Protein AF-A0A6A5QQF7-F1 (afdb_monomer_lite)

Foldseek 3Di:
DLVLLVQLLVLLLDPDPVSPVSSLVSLVVLVVVLVVPVVDPDPDDDDLSNLSSLLSSQLCLQFPHPARDQDGDVVLLVSLCVLQVCLVVLLVVLLVLLVPQDPDDDQDPVSVVSNCSSLSSLLSNLSSLLVLLCSCQLLVHDDDPDSHPDALQFRFQHDACQLVPDPDSVSNSVSSNVRSQAGRTNVVDDVPSDPDAGDPSSLSSNLSRQLSPPPLVCQQVCPPPGDPCVVRHDPDLLSVLSNLSSLLSSNDSLNLLQCVVVVQDSDSDGNPDPVVNVVSVVVLLVLLCVVPPPPPDPPDDRSLVSNLVSLVVSVVSVVPDDPPDPDSDRSSVSSNVSSVSSVVSNVVSVVVD

pLDDT: mean 85.99, std 11.76, range [45.94, 97.0]

Or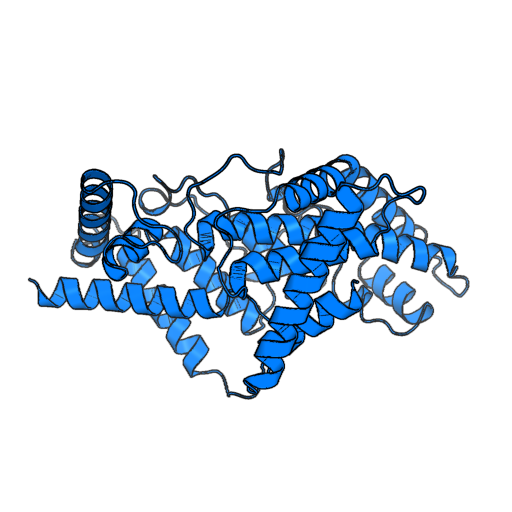ganism: Ampelomyces quisqualis (NCBI:txid50730)

Secondary structure (DSSP, 8-state):
-HHHHHHHHHHTT-S-HHHHHHHHHHHHHHHHHHHHHHHS--SSPPPHHHHHHHHHHHHHHHHTSSS--SS--HHHHHHHHHHHHTHHHHHHHHHHHHHH--SSS---HHHHHHHHHHHHHHHHHHHHHHHHHHHHHTS-PPPPPPS-SS-GGGSBPPPPHHHHS-SSHHHHHHHHHHTSS--SBGGG--TTS-SS---HHHHHHHHHHHH----TTTTTTS------GGGTS--SHHHHHHHHHHHHHHHS-HHHHHHHHTTTEETTEE-S-HHHHHHHHHHHHHHHHGGGS--SSTT---HHHHHHHHHHHHHHHHHTS-TT-----TTHHHHHHHHHHHHHHHHHHHHT-

InterPro domains:
  IPR007219 Xylanolytic transcriptional activator, regulatory domain [PF04082] (41-182)

Radius of gyration: 21.96 Å; chains: 1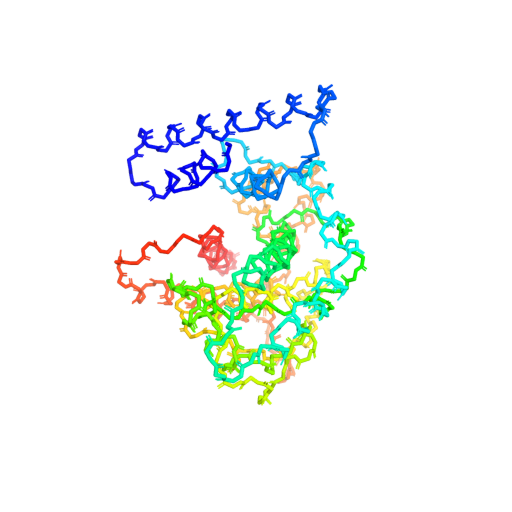; bounding box: 60×46×66 Å

Structure (mmCIF, N/CA/C/O backbone):
data_AF-A0A6A5QQF7-F1
#
_entry.id   AF-A0A6A5QQF7-F1
#
loop_
_atom_site.group_PDB
_atom_site.id
_atom_site.type_symbol
_atom_site.label_atom_id
_atom_site.label_alt_id
_atom_site.label_comp_id
_atom_site.label_asym_id
_atom_site.label_entity_id
_atom_site.label_seq_id
_atom_site.pdbx_PDB_ins_code
_atom_site.Cartn_x
_atom_site.Cartn_y
_atom_site.Cartn_z
_atom_site.occupancy
_atom_site.B_iso_or_equiv
_atom_site.auth_seq_id
_atom_site.auth_comp_id
_atom_site.auth_asym_id
_atom_site.auth_atom_id
_atom_site.pdbx_PDB_model_num
ATOM 1 N N . MET A 1 1 ? 22.228 5.205 -2.892 1.00 89.19 1 MET A N 1
ATOM 2 C CA . MET A 1 1 ? 21.120 5.474 -1.954 1.00 89.19 1 MET A CA 1
ATOM 3 C C . MET A 1 1 ? 20.006 4.452 -2.128 1.00 89.19 1 MET A C 1
ATOM 5 O O . MET A 1 1 ? 19.777 3.708 -1.189 1.00 89.19 1 MET A O 1
ATOM 9 N N . LEU A 1 2 ? 19.435 4.307 -3.331 1.00 93.62 2 LEU A N 1
ATOM 10 C CA . LEU A 1 2 ? 18.386 3.319 -3.628 1.00 93.62 2 LEU A CA 1
ATOM 11 C C . LEU A 1 2 ? 18.678 1.905 -3.101 1.00 93.62 2 LEU A C 1
ATOM 13 O O . LEU A 1 2 ? 17.901 1.378 -2.318 1.00 93.62 2 LEU A O 1
ATOM 17 N N . ARG A 1 3 ? 19.847 1.332 -3.423 1.00 95.06 3 ARG A N 1
ATOM 18 C CA . ARG A 1 3 ? 20.251 0.008 -2.907 1.00 95.06 3 ARG A CA 1
ATOM 19 C C . ARG A 1 3 ? 20.238 -0.074 -1.376 1.00 95.06 3 ARG A C 1
ATOM 21 O O . ARG A 1 3 ? 19.836 -1.087 -0.827 1.00 95.06 3 ARG A O 1
ATOM 28 N N . ALA A 1 4 ? 20.650 0.990 -0.685 1.00 94.50 4 ALA A N 1
ATOM 29 C CA . ALA A 1 4 ? 20.625 1.024 0.775 1.00 94.50 4 ALA A CA 1
ATOM 30 C C . ALA A 1 4 ? 19.189 1.076 1.318 1.00 94.50 4 ALA A C 1
ATOM 32 O O . ALA A 1 4 ? 18.911 0.425 2.318 1.00 94.50 4 ALA A O 1
ATOM 33 N N . ALA A 1 5 ? 18.278 1.790 0.647 1.00 94.62 5 ALA A N 1
ATOM 34 C CA . ALA A 1 5 ? 16.857 1.788 0.989 1.00 94.62 5 ALA A CA 1
ATOM 35 C C . ALA A 1 5 ? 16.210 0.411 0.742 1.00 94.62 5 ALA A C 1
ATOM 37 O O . ALA A 1 5 ? 15.463 -0.063 1.591 1.00 94.62 5 ALA A O 1
ATOM 38 N N . MET A 1 6 ? 16.556 -0.266 -0.359 1.00 94.50 6 MET A N 1
ATOM 39 C CA . MET A 1 6 ? 16.099 -1.635 -0.648 1.00 94.50 6 MET A CA 1
ATOM 40 C C . MET A 1 6 ? 16.575 -2.630 0.421 1.00 94.50 6 MET A C 1
ATOM 42 O O . MET A 1 6 ? 15.765 -3.365 0.972 1.00 94.50 6 MET A O 1
ATOM 46 N N . VAL A 1 7 ? 17.866 -2.601 0.779 1.00 93.75 7 VAL A N 1
ATOM 47 C CA . VAL A 1 7 ? 18.426 -3.441 1.857 1.00 93.75 7 VAL A CA 1
ATOM 48 C C . VAL A 1 7 ? 17.800 -3.102 3.213 1.00 93.75 7 VAL A C 1
ATOM 50 O O . VAL A 1 7 ? 17.563 -3.989 4.029 1.00 93.75 7 VAL A O 1
ATOM 53 N N . ALA A 1 8 ? 17.506 -1.824 3.472 1.00 93.19 8 ALA A N 1
ATOM 54 C CA . ALA A 1 8 ? 16.796 -1.432 4.681 1.00 93.19 8 ALA A CA 1
ATOM 55 C C . ALA A 1 8 ? 15.387 -2.045 4.724 1.00 93.19 8 ALA A C 1
ATOM 57 O O . ALA A 1 8 ? 14.994 -2.549 5.770 1.00 93.19 8 ALA A O 1
ATOM 58 N N . ILE A 1 9 ? 14.643 -2.063 3.618 1.00 91.12 9 ILE A N 1
ATOM 59 C CA . ILE A 1 9 ? 13.329 -2.719 3.567 1.00 91.12 9 ILE A CA 1
ATOM 60 C C . ILE A 1 9 ? 13.453 -4.207 3.859 1.00 91.12 9 ILE A C 1
ATOM 62 O O . ILE A 1 9 ? 12.824 -4.678 4.801 1.00 91.12 9 ILE A O 1
ATOM 66 N N . ASP A 1 10 ? 14.301 -4.910 3.114 1.00 89.81 10 ASP A N 1
ATOM 67 C CA . ASP A 1 10 ? 14.495 -6.353 3.262 1.00 89.81 10 ASP A CA 1
ATOM 68 C C . ASP A 1 10 ? 14.872 -6.735 4.703 1.00 89.81 10 ASP A C 1
ATOM 70 O O . ASP A 1 10 ? 14.235 -7.577 5.339 1.00 89.81 10 ASP A O 1
ATOM 74 N N . GLY A 1 11 ? 15.813 -5.998 5.302 1.00 90.19 11 GLY A N 1
ATOM 75 C CA . GLY A 1 11 ? 16.253 -6.256 6.669 1.00 90.19 11 GLY A CA 1
ATOM 76 C C . GLY A 1 11 ? 15.172 -6.085 7.749 1.00 90.19 11 GLY A C 1
ATOM 77 O O . GLY A 1 11 ? 15.365 -6.584 8.857 1.00 90.19 11 GLY A O 1
ATOM 78 N N . GLN A 1 12 ? 14.033 -5.431 7.470 1.00 86.69 12 GLN A N 1
ATOM 79 C CA . GLN A 1 12 ? 12.896 -5.389 8.408 1.00 86.69 12 GLN A CA 1
ATOM 80 C C . GLN A 1 12 ? 12.129 -6.717 8.494 1.00 86.69 12 GLN A C 1
ATOM 82 O O . GLN A 1 12 ? 11.446 -6.953 9.493 1.00 86.69 12 GLN A O 1
ATOM 87 N N . TYR A 1 13 ? 12.270 -7.586 7.492 1.00 83.88 13 TYR A N 1
ATOM 88 C CA . TYR A 1 13 ? 11.598 -8.885 7.413 1.00 83.88 13 TYR A CA 1
ATOM 89 C C . TYR A 1 13 ? 12.481 -10.055 7.848 1.00 83.88 13 TYR A C 1
ATOM 91 O O . TYR A 1 13 ? 11.994 -11.172 8.001 1.00 83.88 13 TYR A O 1
ATOM 99 N N . SER A 1 14 ? 13.764 -9.802 8.113 1.00 86.25 14 SER A N 1
ATOM 100 C CA . SER A 1 14 ? 14.638 -10.783 8.753 1.00 86.25 14 SER A CA 1
ATOM 101 C C . SER A 1 14 ? 14.130 -11.136 10.154 1.00 86.25 14 SER A C 1
ATOM 103 O O . SER A 1 14 ? 13.617 -10.278 10.868 1.00 86.25 14 SER A O 1
ATOM 105 N N . ASN A 1 15 ? 14.312 -12.382 10.591 1.00 85.56 15 ASN A N 1
ATOM 106 C CA . ASN A 1 15 ? 14.055 -12.780 11.980 1.00 85.56 15 ASN A CA 1
ATOM 107 C C . ASN A 1 15 ? 15.206 -12.396 12.928 1.00 85.56 15 ASN A C 1
ATOM 109 O O . ASN A 1 15 ? 15.033 -12.423 14.145 1.00 85.56 15 ASN A O 1
ATOM 113 N N . ASP A 1 16 ? 16.359 -11.998 12.387 1.00 91.06 16 ASP A N 1
ATOM 114 C CA . ASP A 1 16 ? 17.530 -11.606 13.164 1.00 91.06 16 ASP A CA 1
ATOM 115 C C . ASP A 1 16 ? 17.438 -10.148 13.660 1.00 91.06 16 ASP A C 1
ATOM 117 O O . ASP A 1 16 ? 17.240 -9.195 12.896 1.00 91.06 16 ASP A O 1
ATOM 121 N N . ALA A 1 17 ? 17.609 -9.967 14.972 1.00 91.19 17 ALA A N 1
ATOM 122 C CA . ALA A 1 17 ? 17.526 -8.666 15.629 1.00 91.19 17 ALA A CA 1
ATOM 123 C C . ALA A 1 17 ? 18.652 -7.713 15.197 1.00 91.19 17 ALA A C 1
ATOM 125 O O . ALA A 1 17 ? 18.424 -6.499 15.110 1.00 91.19 17 ALA A O 1
ATOM 126 N N . GLU A 1 18 ? 19.843 -8.242 14.904 1.00 93.62 18 GLU A N 1
ATOM 127 C CA . GLU A 1 18 ? 20.975 -7.435 14.449 1.00 93.62 18 GLU A CA 1
ATOM 128 C C . GLU A 1 18 ? 20.730 -6.898 13.035 1.00 93.62 18 GLU A C 1
ATOM 130 O O . GLU A 1 18 ? 20.863 -5.697 12.792 1.00 93.62 18 GLU A O 1
ATOM 135 N N . THR A 1 19 ? 20.230 -7.740 12.132 1.00 92.62 19 THR A N 1
ATOM 136 C CA . THR A 1 19 ? 19.796 -7.341 10.787 1.00 92.62 19 THR A CA 1
ATOM 137 C C . THR A 1 19 ? 18.737 -6.232 10.841 1.00 92.62 19 THR A C 1
ATOM 139 O O . THR A 1 19 ? 18.881 -5.205 10.168 1.00 92.62 19 THR A O 1
ATOM 142 N N . LYS A 1 20 ? 17.727 -6.342 11.721 1.00 90.75 20 LYS A N 1
ATOM 143 C CA . LYS A 1 20 ? 16.735 -5.265 11.936 1.00 90.75 20 LYS A CA 1
ATOM 144 C C . LYS A 1 20 ? 17.361 -3.976 12.477 1.00 90.75 20 LYS A C 1
ATOM 146 O O . LYS A 1 20 ? 16.888 -2.872 12.186 1.00 90.75 20 LYS A O 1
ATOM 151 N N . ARG A 1 21 ? 18.406 -4.072 13.306 1.00 90.94 21 ARG A N 1
ATOM 152 C CA . ARG A 1 21 ? 19.155 -2.907 13.809 1.00 90.94 21 ARG A CA 1
ATOM 153 C C . ARG A 1 21 ? 19.920 -2.218 12.679 1.00 90.94 21 ARG A C 1
ATOM 155 O O . ARG A 1 21 ? 19.817 -0.997 12.553 1.00 90.94 21 ARG A O 1
ATOM 162 N N . ILE A 1 22 ? 20.620 -2.983 11.843 1.00 92.88 22 ILE A N 1
ATOM 163 C CA . ILE A 1 22 ? 21.358 -2.477 10.677 1.00 92.88 22 ILE A CA 1
ATOM 164 C C . ILE A 1 22 ? 20.404 -1.817 9.679 1.00 92.88 22 ILE A C 1
ATOM 166 O O . ILE A 1 22 ? 20.672 -0.708 9.220 1.00 92.88 22 ILE A O 1
ATOM 170 N N . SER A 1 23 ? 19.260 -2.442 9.402 1.00 92.50 23 SER A N 1
ATOM 171 C CA . SER A 1 23 ? 18.225 -1.877 8.534 1.00 92.50 23 SER A CA 1
ATOM 172 C C . SER A 1 23 ? 17.768 -0.484 9.001 1.00 92.50 23 SER A C 1
ATOM 174 O O . SER A 1 23 ? 17.763 0.462 8.210 1.00 92.50 23 SER A O 1
ATOM 176 N N . ARG A 1 24 ? 17.483 -0.307 10.300 1.00 91.25 24 ARG A N 1
ATOM 177 C CA . ARG A 1 24 ? 17.122 1.010 10.864 1.00 91.25 24 ARG A CA 1
ATOM 178 C C . ARG A 1 24 ? 18.249 2.034 10.718 1.00 91.25 24 ARG A C 1
ATOM 180 O O . ARG A 1 24 ? 17.991 3.186 10.386 1.00 91.25 24 ARG A O 1
ATOM 187 N N . LEU A 1 25 ? 19.504 1.620 10.904 1.00 92.94 25 LEU A N 1
ATOM 188 C CA . LEU A 1 25 ? 20.657 2.500 10.699 1.00 92.94 25 LEU A CA 1
ATOM 189 C C . LEU A 1 25 ? 20.797 2.938 9.231 1.00 92.94 25 LEU A C 1
ATOM 191 O O . LEU A 1 25 ? 21.146 4.089 8.964 1.00 92.94 25 LEU A O 1
ATOM 195 N N . LEU A 1 26 ? 20.540 2.039 8.277 1.00 94.44 26 LEU A N 1
ATOM 196 C CA . LEU A 1 26 ? 20.540 2.360 6.847 1.00 94.44 26 LEU A CA 1
ATOM 197 C C . LEU A 1 26 ? 19.415 3.333 6.490 1.00 94.44 26 LEU A C 1
ATOM 199 O O . LEU A 1 26 ? 19.661 4.286 5.749 1.00 94.44 26 LEU A O 1
ATOM 203 N N . HIS A 1 27 ? 18.221 3.139 7.053 1.00 93.62 27 HIS A N 1
ATOM 204 C CA . HIS A 1 27 ? 17.094 4.063 6.913 1.00 93.62 27 HIS A CA 1
ATOM 205 C C . HIS A 1 27 ? 17.446 5.471 7.419 1.00 93.62 27 HIS A C 1
ATOM 207 O O . HIS A 1 27 ? 17.372 6.428 6.646 1.00 93.62 27 HIS A O 1
ATOM 213 N N . ASP A 1 28 ? 17.970 5.589 8.645 1.00 91.81 28 ASP A N 1
ATOM 214 C CA . ASP A 1 28 ? 18.412 6.867 9.224 1.00 91.81 28 ASP A CA 1
ATOM 215 C C . ASP A 1 28 ? 19.483 7.556 8.360 1.00 91.81 28 ASP A C 1
ATOM 217 O O . ASP A 1 28 ? 19.481 8.779 8.183 1.00 91.81 28 ASP A O 1
ATOM 221 N N . ARG A 1 29 ? 20.426 6.782 7.806 1.00 93.06 29 ARG A N 1
ATOM 222 C CA . ARG A 1 29 ? 21.461 7.303 6.898 1.00 93.06 29 ARG A CA 1
ATOM 223 C C . ARG A 1 29 ? 20.862 7.805 5.586 1.00 93.06 29 ARG A C 1
ATOM 225 O O . ARG A 1 29 ? 21.271 8.871 5.129 1.00 93.06 29 ARG A O 1
ATOM 232 N N . CYS A 1 30 ? 19.895 7.092 5.008 1.00 93.06 30 CYS A N 1
ATOM 233 C CA . CYS A 1 30 ? 19.200 7.538 3.799 1.00 93.06 30 CYS A CA 1
ATOM 234 C C . CYS A 1 30 ? 18.460 8.857 4.044 1.00 93.06 30 CYS A C 1
ATOM 236 O O . CYS A 1 30 ? 18.639 9.787 3.262 1.00 93.06 30 CYS A O 1
ATOM 238 N N . ILE A 1 31 ? 17.734 8.989 5.161 1.00 90.31 31 ILE A N 1
ATOM 239 C CA . ILE A 1 31 ? 17.069 10.247 5.549 1.00 90.31 31 ILE A CA 1
ATOM 240 C C . ILE A 1 31 ? 18.081 11.390 5.670 1.00 90.31 31 ILE A C 1
ATOM 242 O O . ILE A 1 31 ? 17.868 12.471 5.124 1.00 90.31 31 ILE A O 1
ATOM 246 N N . LYS A 1 32 ? 19.211 11.169 6.355 1.00 90.50 32 LYS A N 1
ATOM 247 C CA . LYS A 1 32 ? 20.256 12.195 6.510 1.00 90.50 32 LYS A CA 1
ATOM 248 C C . LYS A 1 32 ? 20.831 12.644 5.167 1.00 90.50 32 LYS A C 1
ATOM 250 O O . LYS A 1 32 ? 21.010 13.840 4.959 1.00 90.50 32 LYS A O 1
ATOM 255 N N . MET A 1 33 ? 21.114 11.705 4.264 1.00 89.50 33 MET A N 1
ATOM 256 C CA . MET A 1 33 ? 21.635 12.020 2.930 1.00 89.50 33 MET A CA 1
ATOM 257 C C . MET A 1 33 ? 20.620 12.780 2.079 1.00 89.50 33 MET A C 1
ATOM 259 O O . MET A 1 33 ? 20.979 13.762 1.434 1.00 89.50 33 MET A O 1
ATOM 263 N N . LEU A 1 34 ? 19.360 12.353 2.118 1.00 87.88 34 LEU A N 1
ATOM 264 C CA . LEU A 1 34 ? 18.248 13.036 1.472 1.00 87.88 34 LEU A CA 1
ATOM 265 C C . LEU A 1 34 ? 18.138 14.486 1.979 1.00 87.88 34 LEU A C 1
ATOM 267 O O . LEU A 1 34 ? 18.133 15.417 1.173 1.00 87.88 34 LEU A O 1
ATOM 271 N N . ASN A 1 35 ? 18.155 14.696 3.298 1.00 86.56 35 ASN A N 1
ATOM 272 C CA . ASN A 1 35 ? 18.091 16.032 3.906 1.00 86.56 35 ASN A CA 1
ATOM 273 C C . ASN A 1 35 ? 19.288 16.913 3.544 1.00 86.56 35 ASN A C 1
ATOM 275 O O . ASN A 1 35 ? 19.143 18.127 3.436 1.00 86.56 35 ASN A O 1
ATOM 279 N N . LYS A 1 36 ? 20.470 16.318 3.359 1.00 85.81 36 LYS A N 1
ATOM 280 C CA . LYS A 1 36 ? 21.660 17.046 2.911 1.00 85.81 36 LYS A CA 1
ATOM 281 C C . LYS A 1 36 ? 21.488 17.558 1.476 1.00 85.81 36 LYS A C 1
ATOM 283 O O . LYS A 1 36 ? 21.709 18.738 1.237 1.00 85.81 36 LYS A O 1
ATOM 288 N N . ARG A 1 37 ? 21.027 16.699 0.559 1.00 82.00 37 ARG A N 1
ATOM 289 C CA . ARG A 1 37 ? 20.798 17.058 -0.855 1.00 82.00 37 ARG A CA 1
ATOM 290 C C . ARG A 1 37 ? 19.753 18.150 -1.061 1.00 82.00 37 ARG A C 1
ATOM 292 O O . ARG A 1 37 ? 19.828 18.870 -2.037 1.00 82.00 37 ARG A O 1
ATOM 299 N N . GLU A 1 38 ? 18.781 18.259 -0.166 1.00 77.88 38 GLU A N 1
ATOM 300 C CA . GLU A 1 38 ? 17.753 19.302 -0.252 1.00 77.88 38 GLU A CA 1
ATOM 301 C C . GLU A 1 38 ? 18.278 20.683 0.168 1.00 77.88 38 GLU A C 1
ATOM 303 O O . GLU A 1 38 ? 17.795 21.706 -0.302 1.00 77.88 38 GLU A O 1
ATOM 308 N N . ARG A 1 39 ? 19.273 20.722 1.063 1.00 80.69 39 ARG A N 1
ATOM 309 C CA . ARG A 1 39 ? 19.853 21.971 1.583 1.00 80.69 39 ARG A CA 1
ATOM 310 C C . ARG A 1 39 ? 21.007 22.487 0.738 1.00 80.69 39 ARG A C 1
ATOM 312 O O . ARG A 1 39 ? 21.268 23.685 0.729 1.00 80.69 39 ARG A O 1
ATOM 319 N N . GLU A 1 40 ? 21.732 21.581 0.098 1.00 80.12 40 GLU A N 1
ATOM 320 C CA . GLU A 1 40 ? 22.877 21.906 -0.741 1.00 80.12 40 GLU A CA 1
ATOM 321 C C . GLU A 1 40 ? 22.410 21.939 -2.199 1.00 80.12 40 GLU A C 1
ATOM 323 O O . GLU A 1 40 ? 21.964 20.903 -2.691 1.00 80.12 40 GLU A O 1
ATOM 328 N N . PRO A 1 41 ? 22.482 23.086 -2.903 1.00 64.94 41 PRO A N 1
ATOM 329 C CA . PRO A 1 41 ? 22.115 23.150 -4.311 1.00 64.94 41 PRO A CA 1
ATOM 330 C C . PRO A 1 41 ? 23.046 22.232 -5.106 1.00 64.94 41 PRO A C 1
ATOM 332 O O . PRO A 1 41 ? 24.211 22.548 -5.352 1.00 64.94 41 PRO A O 1
ATOM 335 N N . MET A 1 42 ? 22.535 21.059 -5.465 1.00 66.81 42 MET A N 1
ATOM 336 C CA . MET A 1 42 ? 23.241 20.103 -6.301 1.00 66.81 42 MET A CA 1
ATOM 337 C C . MET A 1 42 ? 23.235 20.622 -7.740 1.00 66.81 42 MET A C 1
ATOM 339 O O . MET A 1 42 ? 22.197 21.028 -8.255 1.00 66.81 42 MET A O 1
ATOM 343 N N . SER A 1 43 ? 24.388 20.592 -8.410 1.00 64.25 43 SER A N 1
ATOM 344 C CA . SER A 1 43 ? 24.473 20.944 -9.836 1.00 64.25 43 SER A CA 1
ATOM 345 C C . SER A 1 43 ? 23.794 19.918 -10.751 1.00 64.25 43 SER A C 1
ATOM 347 O O . SER A 1 43 ? 23.547 20.212 -11.917 1.00 64.25 43 SER A O 1
ATOM 349 N N . GLU A 1 44 ? 23.507 18.717 -10.244 1.00 70.38 44 GLU A N 1
ATOM 350 C CA . GLU A 1 44 ? 22.877 17.638 -11.004 1.00 70.38 44 GLU A CA 1
ATOM 351 C C . GLU A 1 44 ? 21.366 17.565 -10.727 1.00 70.38 44 GLU A C 1
ATOM 353 O O . GLU A 1 44 ? 20.960 17.664 -9.565 1.00 70.38 44 GLU A O 1
ATOM 358 N N . PRO A 1 45 ? 20.529 17.346 -11.759 1.00 74.00 45 PRO A N 1
ATOM 359 C CA . PRO A 1 45 ? 19.096 17.148 -11.578 1.00 74.00 45 PRO A CA 1
ATOM 360 C C . PRO A 1 45 ? 18.797 15.834 -10.841 1.00 74.00 45 PRO A C 1
ATOM 362 O O . PRO A 1 45 ? 19.515 14.840 -10.991 1.00 74.00 45 PRO A O 1
ATOM 365 N N . ASP A 1 46 ? 17.691 15.806 -10.092 1.00 79.50 46 ASP A N 1
ATOM 366 C CA . ASP A 1 46 ? 17.259 14.601 -9.380 1.00 79.50 46 ASP A CA 1
ATOM 367 C C . ASP A 1 46 ? 17.020 13.432 -10.337 1.00 79.50 46 ASP A C 1
ATOM 369 O O . ASP A 1 46 ? 16.243 13.518 -11.295 1.00 79.50 46 ASP A O 1
ATOM 373 N N . ARG A 1 47 ? 17.634 12.290 -10.027 1.00 87.19 47 ARG A N 1
ATOM 374 C CA . ARG A 1 47 ? 17.509 11.072 -10.829 1.00 87.19 47 ARG A CA 1
ATOM 375 C C . ARG A 1 47 ? 16.253 10.303 -10.433 1.00 87.19 47 ARG A C 1
ATOM 377 O O . ARG A 1 47 ? 15.797 10.365 -9.292 1.00 87.19 47 ARG A O 1
ATOM 384 N N . LEU A 1 48 ? 15.725 9.478 -11.334 1.00 90.88 48 LEU A N 1
ATOM 385 C CA . LEU A 1 48 ? 14.591 8.587 -11.040 1.00 90.88 48 LEU A CA 1
ATOM 386 C C . LEU A 1 48 ? 14.820 7.732 -9.777 1.00 90.88 48 LEU A C 1
ATOM 388 O O . LEU A 1 48 ? 13.940 7.608 -8.929 1.00 90.88 48 LEU A O 1
ATOM 392 N N . CYS A 1 49 ? 16.043 7.228 -9.589 1.00 91.88 49 CYS A N 1
ATOM 393 C CA . CYS A 1 49 ? 16.405 6.444 -8.409 1.00 91.88 49 CYS A CA 1
ATOM 394 C C . CYS A 1 49 ? 16.348 7.229 -7.090 1.00 91.88 49 CYS A C 1
ATOM 396 O O . CYS A 1 49 ? 16.182 6.623 -6.029 1.00 91.88 49 CYS A O 1
ATOM 398 N N . ASP A 1 50 ? 16.491 8.555 -7.126 1.00 91.00 50 ASP A N 1
ATOM 399 C CA . ASP A 1 50 ? 16.362 9.391 -5.932 1.00 91.00 50 ASP A CA 1
ATOM 400 C C . ASP A 1 50 ? 14.896 9.429 -5.484 1.00 91.00 50 ASP A C 1
ATOM 402 O O . ASP A 1 50 ? 14.617 9.188 -4.313 1.00 91.00 50 ASP A O 1
ATOM 406 N N . HIS A 1 51 ? 13.957 9.565 -6.424 1.00 94.12 51 HIS A N 1
ATOM 407 C CA . HIS A 1 51 ? 12.510 9.507 -6.182 1.00 94.12 51 HIS A CA 1
ATOM 408 C C . HIS A 1 51 ? 12.057 8.135 -5.667 1.00 94.12 51 HIS A C 1
ATOM 410 O O . HIS A 1 51 ? 11.337 8.054 -4.673 1.00 94.12 51 HIS A O 1
ATOM 416 N N . GLN A 1 52 ? 12.560 7.047 -6.265 1.00 95.50 52 GLN A N 1
ATOM 417 C CA . GLN A 1 52 ? 12.348 5.691 -5.742 1.00 95.50 52 GLN A CA 1
ATOM 418 C C . GLN A 1 52 ? 12.868 5.564 -4.305 1.00 95.50 52 GLN A C 1
ATOM 420 O O . GLN A 1 52 ? 12.207 4.984 -3.450 1.00 95.50 52 GLN A O 1
ATOM 425 N N . THR A 1 53 ? 14.032 6.147 -4.003 1.00 95.25 53 THR A N 1
ATOM 426 C CA . THR A 1 53 ? 14.566 6.131 -2.636 1.00 95.25 53 THR A CA 1
ATOM 427 C C . THR A 1 53 ? 13.662 6.906 -1.674 1.00 95.25 53 THR A C 1
ATOM 429 O O . THR A 1 53 ? 13.408 6.413 -0.578 1.00 95.25 53 THR A O 1
ATOM 432 N N . VAL A 1 54 ? 13.166 8.087 -2.065 1.00 95.56 54 VAL A N 1
ATOM 433 C CA . VAL A 1 54 ? 12.222 8.873 -1.250 1.00 95.56 54 VAL A CA 1
ATOM 434 C C . VAL A 1 54 ? 11.006 8.031 -0.886 1.00 95.56 54 VAL A C 1
ATOM 436 O O . VAL A 1 54 ? 10.684 7.929 0.293 1.00 95.56 54 VAL A O 1
ATOM 439 N N . PHE A 1 55 ? 10.399 7.365 -1.869 1.00 96.44 55 PHE A N 1
ATOM 440 C CA . PHE A 1 55 ? 9.253 6.486 -1.651 1.00 96.44 55 PHE A CA 1
ATOM 441 C C . PHE A 1 55 ? 9.550 5.353 -0.651 1.00 96.44 55 PHE A C 1
ATOM 443 O O . PHE A 1 55 ? 8.844 5.193 0.344 1.00 96.44 55 PHE A O 1
ATOM 450 N N . LEU A 1 56 ? 10.633 4.596 -0.861 1.00 95.12 56 LEU A N 1
ATOM 451 C CA . LEU A 1 56 ? 10.996 3.463 0.004 1.00 95.12 56 LEU A CA 1
ATOM 452 C C . LEU A 1 56 ? 11.323 3.900 1.443 1.00 95.12 56 LEU A C 1
ATOM 454 O O . LEU A 1 56 ? 10.972 3.222 2.410 1.00 95.12 56 LEU A O 1
ATOM 458 N N . VAL A 1 57 ? 11.995 5.043 1.596 1.00 94.56 57 VAL A N 1
ATOM 459 C CA . VAL A 1 57 ? 12.301 5.630 2.907 1.00 94.56 57 VAL A CA 1
ATOM 460 C C . VAL A 1 57 ? 11.033 6.125 3.597 1.00 94.56 57 VAL A C 1
ATOM 462 O O . VAL A 1 57 ? 10.922 5.981 4.817 1.00 94.56 57 VAL A O 1
ATOM 465 N N . GLU A 1 58 ? 10.080 6.681 2.849 1.00 95.19 58 GLU A N 1
ATOM 466 C CA . GLU A 1 58 ? 8.785 7.095 3.384 1.00 95.19 58 GLU A CA 1
ATOM 467 C C . GLU A 1 58 ? 8.016 5.887 3.923 1.00 95.19 58 GLU A C 1
ATOM 469 O O . GLU A 1 58 ? 7.658 5.880 5.098 1.00 95.19 58 GLU A O 1
ATOM 474 N N . ILE A 1 59 ? 7.872 4.823 3.126 1.00 92.75 59 ILE A N 1
ATOM 475 C CA . ILE A 1 59 ? 7.242 3.562 3.546 1.00 92.75 59 ILE A CA 1
ATOM 476 C C . ILE A 1 59 ? 7.823 3.061 4.876 1.00 92.75 59 ILE A C 1
ATOM 478 O O . ILE A 1 59 ? 7.087 2.780 5.827 1.00 92.75 59 ILE A O 1
ATOM 482 N N . LEU A 1 60 ? 9.155 2.996 4.973 1.00 91.31 60 LEU A N 1
ATOM 483 C CA . LEU A 1 60 ? 9.827 2.580 6.202 1.00 91.31 60 LEU A CA 1
ATOM 484 C C . LEU A 1 60 ? 9.520 3.520 7.370 1.00 91.31 60 LEU A C 1
ATOM 486 O O . LEU A 1 60 ? 9.305 3.049 8.486 1.00 91.31 60 LEU A O 1
ATOM 490 N N . SER A 1 61 ? 9.465 4.830 7.120 1.00 91.44 61 SER A N 1
ATOM 491 C CA . SER A 1 61 ? 9.147 5.842 8.136 1.00 91.44 61 SER A CA 1
ATOM 492 C C . SER A 1 61 ? 7.743 5.674 8.710 1.00 91.44 61 SER A C 1
ATOM 494 O O . SER A 1 61 ? 7.540 5.934 9.898 1.00 91.44 61 SER A O 1
ATOM 496 N N . GLN A 1 62 ? 6.795 5.213 7.891 1.00 90.81 62 GLN A N 1
ATOM 497 C CA . GLN A 1 62 ? 5.410 5.021 8.306 1.00 90.81 62 GLN A CA 1
ATOM 498 C C . GLN A 1 62 ? 5.188 3.703 9.061 1.00 90.81 62 GLN A C 1
ATOM 500 O O . GLN A 1 62 ? 4.517 3.709 10.090 1.00 90.81 62 GLN A O 1
ATOM 505 N N . TYR A 1 63 ? 5.786 2.593 8.611 1.00 86.75 63 TYR A N 1
ATOM 506 C CA . TYR A 1 63 ? 5.473 1.259 9.152 1.00 86.75 63 TYR A CA 1
ATOM 507 C C . TYR A 1 63 ? 6.527 0.652 10.081 1.00 86.75 63 TYR A C 1
ATOM 509 O O . TYR A 1 63 ? 6.190 -0.158 10.945 1.00 86.75 63 TYR A O 1
ATOM 517 N N . ARG A 1 64 ? 7.814 0.960 9.887 1.00 83.69 64 ARG A N 1
ATOM 518 C CA . ARG A 1 64 ? 8.917 0.181 10.491 1.00 83.69 64 ARG A CA 1
ATOM 519 C C . ARG A 1 64 ? 10.000 1.031 11.164 1.00 83.69 64 ARG A C 1
ATOM 521 O O . ARG A 1 64 ? 10.952 0.490 11.730 1.00 83.69 64 ARG A O 1
ATOM 528 N N . ALA A 1 65 ? 9.875 2.356 11.147 1.00 76.81 65 ALA A N 1
ATOM 529 C CA . ALA A 1 65 ? 10.816 3.235 11.824 1.00 76.81 65 ALA A CA 1
ATOM 530 C C . ALA A 1 65 ? 10.748 3.077 13.346 1.00 76.81 65 ALA A C 1
ATOM 532 O O . ALA A 1 65 ? 9.715 2.760 13.932 1.00 76.81 65 ALA A O 1
ATOM 533 N N . ARG A 1 66 ? 11.871 3.369 14.017 1.00 70.12 66 ARG A N 1
ATOM 534 C CA . ARG A 1 66 ? 11.962 3.335 15.489 1.00 70.12 66 ARG A CA 1
ATOM 535 C C . ARG A 1 66 ? 10.918 4.235 16.160 1.00 70.12 66 ARG A C 1
ATOM 537 O O . ARG A 1 66 ? 10.488 3.954 17.274 1.00 70.12 66 ARG A O 1
ATOM 544 N N . ARG A 1 67 ? 10.567 5.337 15.500 1.00 74.94 67 ARG A N 1
ATOM 545 C CA . ARG A 1 67 ? 9.444 6.206 15.838 1.00 74.94 67 ARG A CA 1
ATOM 546 C C . ARG A 1 67 ? 8.658 6.383 14.553 1.00 74.94 67 ARG A C 1
ATOM 548 O O . ARG A 1 67 ? 9.181 7.014 13.637 1.00 74.94 67 ARG A O 1
ATOM 555 N N . ALA A 1 68 ? 7.467 5.795 14.487 1.00 75.88 68 ALA A N 1
ATOM 556 C CA . ALA A 1 68 ? 6.591 5.983 13.342 1.00 75.88 68 ALA A CA 1
ATOM 557 C C . ALA A 1 68 ? 6.368 7.486 13.135 1.00 75.88 68 ALA A C 1
ATOM 559 O O . ALA A 1 68 ? 6.072 8.219 14.089 1.00 75.88 68 ALA A O 1
ATOM 560 N N . ALA A 1 69 ? 6.590 7.952 11.908 1.00 82.69 69 ALA A N 1
ATOM 561 C CA . ALA A 1 69 ? 6.276 9.324 11.545 1.00 82.69 69 ALA A CA 1
ATOM 562 C C . ALA A 1 69 ? 4.774 9.556 11.751 1.00 82.69 69 ALA A C 1
ATOM 564 O O . ALA A 1 69 ? 3.985 8.644 11.552 1.00 82.69 69 ALA A O 1
ATOM 565 N N . LYS A 1 70 ? 4.366 10.754 12.180 1.00 85.19 70 LYS A N 1
ATOM 566 C CA . LYS A 1 70 ? 2.940 11.063 12.411 1.00 85.19 70 LYS A CA 1
ATOM 567 C C . LYS A 1 70 ? 2.205 11.485 11.142 1.00 85.19 70 LYS A C 1
ATOM 569 O O . LYS A 1 70 ? 0.986 11.412 11.087 1.00 85.19 70 LYS A O 1
ATOM 574 N N . THR A 1 71 ? 2.956 11.958 10.157 1.00 88.81 71 THR A N 1
ATOM 575 C CA . THR A 1 71 ? 2.467 12.454 8.874 1.00 88.81 71 THR A CA 1
ATOM 576 C C . THR A 1 71 ? 3.421 12.002 7.780 1.00 88.81 71 THR A C 1
ATOM 578 O O . THR A 1 71 ? 4.539 11.553 8.062 1.00 88.81 71 THR A O 1
ATOM 581 N N . LEU A 1 72 ? 2.987 12.142 6.532 1.00 92.69 72 LEU A N 1
ATOM 582 C CA . LEU A 1 72 ? 3.876 12.027 5.383 1.00 92.69 72 LEU A CA 1
ATOM 583 C C . LEU A 1 72 ? 4.898 13.173 5.392 1.00 92.69 72 LEU A C 1
ATOM 585 O O . LEU A 1 72 ? 4.603 14.277 5.865 1.00 92.69 72 LEU A O 1
ATOM 589 N N . SER A 1 73 ? 6.116 12.912 4.916 1.00 92.81 73 SER A N 1
ATOM 590 C CA . SER A 1 73 ? 7.156 13.942 4.869 1.00 92.81 73 SER A CA 1
ATOM 591 C C . SER A 1 73 ? 6.884 14.994 3.777 1.00 92.81 73 SER A C 1
ATOM 593 O O . SER A 1 73 ? 6.342 14.663 2.721 1.00 92.81 73 SER A O 1
ATOM 595 N N . PRO A 1 74 ? 7.325 16.257 3.953 1.00 91.81 74 PRO A N 1
ATOM 596 C CA . PRO A 1 74 ? 7.219 17.277 2.902 1.00 91.81 74 PRO A CA 1
ATOM 597 C C . PRO A 1 74 ? 7.863 16.841 1.580 1.00 91.81 74 PRO A C 1
ATOM 599 O O . PRO A 1 74 ? 7.327 17.092 0.506 1.00 91.81 74 PRO A O 1
ATOM 602 N N . ARG A 1 75 ? 8.976 16.103 1.661 1.00 91.44 75 ARG A N 1
ATOM 603 C CA . ARG A 1 75 ? 9.680 15.542 0.502 1.00 91.44 75 ARG A CA 1
ATOM 604 C C . ARG A 1 75 ? 8.831 14.531 -0.261 1.00 91.44 75 ARG A C 1
ATOM 606 O O . ARG A 1 75 ? 8.858 14.514 -1.489 1.00 91.44 75 ARG A O 1
ATOM 613 N N . PHE A 1 76 ? 8.094 13.689 0.457 1.00 94.62 76 PHE A N 1
ATOM 614 C CA . PHE A 1 76 ? 7.119 12.802 -0.159 1.00 94.62 76 PHE A CA 1
ATOM 615 C C . PHE A 1 76 ? 5.987 13.597 -0.823 1.00 94.62 76 PHE A C 1
ATOM 617 O O . PHE A 1 76 ? 5.589 13.264 -1.934 1.00 94.62 76 PHE A O 1
ATOM 624 N N . GLY A 1 77 ? 5.539 14.699 -0.215 1.00 93.88 77 GLY A N 1
ATOM 625 C CA . GLY A 1 77 ? 4.599 15.635 -0.841 1.00 93.88 77 GLY A CA 1
ATOM 626 C C . GLY A 1 77 ? 5.112 16.206 -2.171 1.00 93.88 77 GLY A C 1
ATOM 627 O O . GLY A 1 77 ? 4.379 16.203 -3.160 1.00 93.88 77 GLY A O 1
ATOM 628 N N . THR A 1 78 ? 6.383 16.620 -2.233 1.00 92.81 78 THR A N 1
ATOM 629 C CA . THR A 1 78 ? 7.035 17.069 -3.479 1.00 92.81 78 THR A CA 1
ATOM 630 C C . THR A 1 78 ? 7.104 15.953 -4.521 1.00 92.81 78 THR A C 1
ATOM 632 O O . THR A 1 78 ? 6.860 16.197 -5.702 1.00 92.81 78 THR A O 1
ATOM 635 N N . LEU A 1 79 ? 7.405 14.720 -4.096 1.00 93.94 79 LEU A N 1
ATOM 636 C CA . LEU A 1 79 ? 7.363 13.552 -4.975 1.00 93.94 79 LEU A CA 1
ATOM 637 C C . LEU A 1 79 ? 5.957 13.355 -5.557 1.00 93.94 79 LEU A C 1
ATOM 639 O O . LEU A 1 79 ? 5.848 13.227 -6.771 1.00 93.94 79 LEU A O 1
ATOM 643 N N . CYS A 1 80 ? 4.912 13.381 -4.723 1.00 94.19 80 CYS A N 1
ATOM 644 C CA . CYS A 1 80 ? 3.516 13.215 -5.147 1.00 94.19 80 CYS A CA 1
ATOM 645 C C . CYS A 1 80 ? 3.114 14.252 -6.199 1.00 94.19 80 CYS A C 1
ATOM 647 O O . CYS A 1 80 ? 2.621 13.880 -7.260 1.00 94.19 80 CYS A O 1
ATOM 649 N N . HIS A 1 81 ? 3.416 15.532 -5.960 1.00 92.75 81 HIS A N 1
ATOM 650 C CA . HIS A 1 81 ? 3.155 16.595 -6.935 1.00 92.75 81 HIS A CA 1
ATOM 651 C C . HIS A 1 81 ? 3.865 16.329 -8.265 1.00 92.75 81 HIS A C 1
ATOM 653 O O . HIS A 1 81 ? 3.251 16.405 -9.326 1.00 92.75 81 HIS A O 1
ATOM 659 N N . LYS A 1 82 ? 5.147 15.949 -8.215 1.00 92.38 82 LYS A N 1
ATOM 660 C CA . LYS A 1 82 ? 5.947 15.688 -9.415 1.00 92.38 82 LYS A CA 1
ATOM 661 C C . LYS A 1 82 ? 5.423 14.512 -10.239 1.00 92.38 82 LYS A C 1
ATOM 663 O O . LYS A 1 82 ? 5.420 14.583 -11.465 1.00 92.38 82 LYS A O 1
ATOM 668 N N . VAL A 1 83 ? 4.995 13.428 -9.588 1.00 92.62 83 VAL A N 1
ATOM 669 C CA . VAL A 1 83 ? 4.430 12.266 -10.296 1.00 92.62 83 VAL A CA 1
ATOM 670 C C . VAL A 1 83 ? 3.015 12.526 -10.811 1.00 92.62 83 VAL A C 1
ATOM 672 O O . VAL A 1 83 ? 2.636 11.956 -11.832 1.00 92.62 83 VAL A O 1
ATOM 675 N N . ALA A 1 84 ? 2.258 13.410 -10.157 1.00 91.50 84 ALA A N 1
ATOM 676 C CA . ALA A 1 84 ? 0.912 13.798 -10.568 1.00 91.50 84 ALA A CA 1
ATOM 677 C C . ALA A 1 84 ? 0.890 14.839 -11.703 1.00 91.50 84 ALA A C 1
ATOM 679 O O . ALA A 1 84 ? -0.054 14.873 -12.479 1.00 91.50 84 ALA A O 1
ATOM 680 N N . GLU A 1 85 ? 1.915 15.676 -11.864 1.00 89.75 85 GLU A N 1
ATOM 681 C CA . GLU A 1 85 ? 1.870 16.780 -12.838 1.00 89.75 85 GLU A CA 1
ATOM 682 C C . GLU A 1 85 ? 1.705 16.311 -14.299 1.00 89.75 85 GLU A C 1
ATOM 684 O O . GLU A 1 85 ? 0.986 16.928 -15.079 1.00 89.75 85 GLU A O 1
ATOM 689 N N . ASN A 1 86 ? 2.339 15.195 -14.684 1.00 86.00 86 ASN A N 1
ATOM 690 C CA . ASN A 1 86 ? 2.428 14.756 -16.086 1.00 86.00 86 ASN A CA 1
ATOM 691 C C . ASN A 1 86 ? 1.982 13.302 -16.316 1.00 86.00 86 ASN A C 1
ATOM 693 O O . ASN A 1 86 ? 2.392 12.658 -17.293 1.00 86.00 86 ASN A O 1
ATOM 697 N N . PHE A 1 87 ? 1.149 12.747 -15.432 1.00 90.69 87 PHE A N 1
ATOM 698 C CA . PHE A 1 87 ? 0.825 11.317 -15.483 1.00 90.69 87 PHE A CA 1
ATOM 699 C C . PHE A 1 87 ? 0.011 10.918 -16.718 1.00 90.69 87 PHE A C 1
ATOM 701 O O . PHE A 1 87 ? 0.244 9.849 -17.287 1.00 90.69 87 PHE A O 1
ATOM 708 N N . ARG A 1 88 ? -0.906 11.779 -17.182 1.00 91.88 88 ARG A N 1
ATOM 709 C CA . ARG A 1 88 ? -1.724 11.499 -18.375 1.00 91.88 88 ARG A CA 1
ATOM 710 C C . ARG A 1 88 ? -0.854 11.405 -19.621 1.00 91.88 88 ARG A C 1
ATOM 712 O O . ARG A 1 88 ? -0.930 10.427 -20.355 1.00 91.88 88 ARG A O 1
ATOM 719 N N . GLN A 1 89 ? 0.052 12.367 -19.803 1.00 92.75 89 GLN A N 1
ATOM 720 C CA . GLN A 1 89 ? 1.005 12.338 -20.911 1.00 92.75 89 GLN A CA 1
ATOM 721 C C . GLN A 1 89 ? 1.959 11.140 -20.811 1.00 92.75 89 GLN A C 1
ATOM 723 O O . GLN A 1 89 ? 2.273 10.518 -21.823 1.00 92.75 89 GLN A O 1
ATOM 728 N N . THR A 1 90 ? 2.408 10.800 -19.600 1.00 92.56 90 THR A N 1
ATOM 729 C CA . THR A 1 90 ? 3.242 9.613 -19.353 1.00 92.56 90 THR A CA 1
ATOM 730 C C . THR A 1 90 ? 2.532 8.334 -19.792 1.00 92.56 90 THR A C 1
ATOM 732 O O . THR A 1 90 ? 3.129 7.518 -20.489 1.00 92.56 90 THR A O 1
ATOM 735 N N . SER A 1 91 ? 1.250 8.197 -19.449 1.00 92.06 91 SER A N 1
ATOM 736 C CA . SER A 1 91 ? 0.445 7.011 -19.763 1.00 92.06 91 SER A CA 1
ATOM 737 C C . SER A 1 91 ? 0.176 6.879 -21.262 1.00 92.06 91 SER A C 1
ATOM 739 O O . SER A 1 91 ? 0.375 5.803 -21.819 1.00 92.06 91 SER A O 1
ATOM 741 N N . LEU A 1 92 ? -0.154 7.983 -21.944 1.00 92.31 92 LEU A N 1
ATOM 742 C CA . LEU A 1 92 ? -0.308 8.001 -23.405 1.00 92.31 92 LEU A CA 1
ATOM 743 C C . LEU A 1 92 ? 0.993 7.616 -24.122 1.00 92.31 92 LEU A C 1
ATOM 745 O O . LEU A 1 92 ? 0.992 6.763 -25.000 1.00 92.31 92 LEU A O 1
ATOM 749 N N . ARG A 1 93 ? 2.136 8.167 -23.696 1.00 93.38 93 ARG A N 1
ATOM 750 C CA . ARG A 1 93 ? 3.438 7.814 -24.289 1.00 93.38 93 ARG A CA 1
ATOM 751 C C . ARG A 1 93 ? 3.808 6.350 -24.063 1.00 93.38 93 ARG A C 1
ATOM 753 O O . ARG A 1 93 ? 4.430 5.741 -24.928 1.00 93.38 93 ARG A O 1
ATOM 760 N N . LEU A 1 94 ? 3.467 5.792 -22.903 1.00 92.00 94 LEU A N 1
ATOM 761 C CA . LEU A 1 94 ? 3.683 4.376 -22.613 1.00 92.00 94 LEU A CA 1
ATOM 762 C C . LEU A 1 94 ? 2.846 3.504 -23.554 1.00 92.00 94 LEU A C 1
ATOM 764 O O . LEU A 1 94 ? 3.382 2.576 -24.162 1.00 92.00 94 LEU A O 1
ATOM 768 N N . PHE A 1 95 ? 1.572 3.855 -23.731 1.00 90.94 95 PHE A N 1
ATOM 769 C CA . PHE A 1 95 ? 0.673 3.212 -24.684 1.00 90.94 95 PHE A CA 1
ATOM 770 C C . PHE A 1 95 ? 1.219 3.278 -26.117 1.00 90.94 95 PHE A C 1
ATOM 772 O O . PHE A 1 95 ? 1.301 2.243 -26.782 1.00 90.94 95 PHE A O 1
ATOM 779 N N . ASP A 1 96 ? 1.677 4.449 -26.565 1.00 91.31 96 ASP A N 1
ATOM 780 C CA . ASP A 1 96 ? 2.242 4.651 -27.904 1.00 91.31 96 ASP A CA 1
ATOM 781 C C . ASP A 1 96 ? 3.482 3.780 -28.151 1.00 91.31 96 ASP A C 1
ATOM 783 O O . ASP A 1 96 ? 3.631 3.189 -29.226 1.00 91.31 96 ASP A O 1
ATOM 787 N N . ILE A 1 97 ? 4.368 3.646 -27.154 1.00 91.25 97 ILE A N 1
ATOM 788 C CA . ILE A 1 97 ? 5.540 2.765 -27.253 1.00 91.25 97 ILE A CA 1
ATOM 789 C C . ILE A 1 97 ? 5.090 1.321 -27.479 1.00 91.25 97 ILE A C 1
ATOM 791 O O . ILE A 1 97 ? 5.561 0.676 -28.412 1.00 91.25 97 ILE A O 1
ATOM 795 N N . VAL A 1 98 ? 4.153 0.816 -26.674 1.00 89.69 98 VAL A N 1
ATOM 796 C CA . VAL A 1 98 ? 3.683 -0.574 -26.788 1.00 89.69 98 VAL A CA 1
ATOM 797 C C . VAL A 1 98 ? 2.964 -0.816 -28.122 1.00 89.69 98 VAL A C 1
ATOM 799 O O . VAL A 1 98 ? 3.174 -1.848 -28.769 1.00 89.69 98 VAL A O 1
ATOM 802 N N . HIS A 1 99 ? 2.169 0.144 -28.597 1.00 88.19 99 HIS A N 1
ATOM 803 C CA . HIS A 1 99 ? 1.452 0.036 -29.871 1.00 88.19 99 HIS A CA 1
ATOM 804 C C . HIS A 1 99 ? 2.388 0.068 -31.077 1.00 88.19 99 HIS A C 1
ATOM 806 O O . HIS A 1 99 ? 2.235 -0.749 -31.988 1.00 88.19 99 HIS A O 1
ATOM 812 N N . SER A 1 100 ? 3.399 0.935 -31.053 1.00 88.31 100 SER A N 1
ATOM 813 C CA . SER A 1 100 ? 4.366 1.093 -32.146 1.00 88.31 100 SER A CA 1
ATOM 814 C C . SER A 1 100 ? 5.392 -0.041 -32.257 1.00 88.31 100 SER A C 1
ATOM 816 O O . SER A 1 100 ? 6.075 -0.137 -33.277 1.00 88.31 100 SER A O 1
ATOM 818 N N . LEU A 1 101 ? 5.487 -0.934 -31.262 1.00 87.00 101 LEU A N 1
ATOM 819 C CA . LEU A 1 101 ? 6.405 -2.077 -31.312 1.00 87.00 101 LEU A CA 1
ATOM 820 C C . LEU A 1 101 ? 6.183 -2.941 -32.580 1.00 87.00 101 LEU A C 1
AT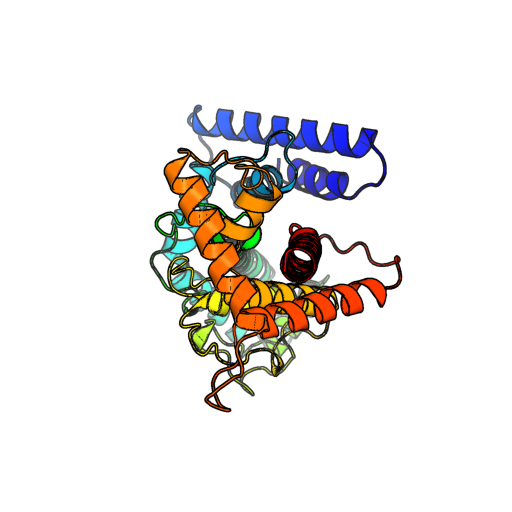OM 822 O O . LEU A 1 101 ? 5.041 -3.330 -32.861 1.00 87.00 101 LEU A O 1
ATOM 826 N N . PRO A 1 102 ? 7.245 -3.283 -33.336 1.00 79.31 102 PRO A N 1
ATOM 827 C CA . PRO A 1 102 ? 7.142 -4.123 -34.527 1.00 79.31 102 PRO A CA 1
ATOM 828 C C . PRO A 1 102 ? 6.778 -5.572 -34.171 1.00 79.31 102 PRO A C 1
ATOM 830 O O . PRO A 1 102 ? 7.124 -6.064 -33.099 1.00 79.31 102 PRO A O 1
ATOM 833 N N . ARG A 1 103 ? 6.093 -6.277 -35.085 1.00 68.12 103 ARG A N 1
ATOM 834 C CA . ARG A 1 103 ? 5.703 -7.689 -34.887 1.00 68.12 103 ARG A CA 1
ATOM 835 C C . ARG A 1 103 ? 6.879 -8.666 -34.979 1.00 68.12 103 ARG A C 1
ATOM 837 O O . ARG A 1 103 ? 6.821 -9.710 -34.343 1.00 68.12 103 ARG A O 1
ATOM 844 N N . HIS A 1 104 ? 7.925 -8.334 -35.740 1.00 57.25 104 HIS A N 1
ATOM 845 C CA . HIS A 1 104 ? 9.070 -9.217 -35.958 1.00 57.25 104 HIS A CA 1
ATOM 846 C C . HIS A 1 104 ? 10.410 -8.447 -35.905 1.00 57.25 104 HIS A C 1
ATOM 848 O O . HIS A 1 104 ? 10.658 -7.516 -36.669 1.00 57.25 104 HIS A O 1
ATOM 854 N N . GLU A 1 105 ? 11.230 -8.856 -34.933 1.00 57.62 105 GLU A N 1
ATOM 855 C CA . GLU A 1 105 ? 12.704 -8.827 -34.833 1.00 57.62 105 GLU A CA 1
ATOM 856 C C . GLU A 1 105 ? 13.489 -7.521 -34.625 1.00 57.62 105 GLU A C 1
ATOM 858 O O . GLU A 1 105 ? 14.595 -7.601 -34.099 1.00 57.62 105 GLU A O 1
ATOM 863 N N . ASN A 1 106 ? 12.949 -6.323 -34.861 1.00 66.06 106 ASN A N 1
ATOM 864 C CA . ASN A 1 106 ? 13.725 -5.078 -34.664 1.00 66.06 106 ASN A CA 1
ATOM 865 C C . ASN A 1 106 ? 13.224 -4.200 -33.511 1.00 66.06 106 ASN A C 1
ATOM 867 O O . ASN A 1 106 ? 12.960 -3.006 -33.671 1.00 66.06 106 ASN A O 1
ATOM 871 N N . VAL A 1 107 ? 13.083 -4.786 -32.322 1.00 78.69 107 VAL A N 1
ATOM 872 C CA . VAL A 1 107 ? 12.774 -4.014 -31.113 1.00 78.69 107 VAL A CA 1
ATOM 873 C C . VAL A 1 107 ? 14.030 -3.261 -30.682 1.00 78.69 107 VAL A C 1
ATOM 875 O O . VAL A 1 107 ? 15.059 -3.862 -30.392 1.00 78.69 107 VAL A O 1
ATOM 878 N N . SER A 1 108 ? 13.958 -1.930 -30.640 1.00 85.62 108 SER A N 1
ATOM 879 C CA . SER A 1 108 ? 15.095 -1.115 -30.202 1.00 85.62 108 SER A CA 1
ATOM 880 C C . SER A 1 108 ? 15.238 -1.120 -28.680 1.00 85.62 108 SER A C 1
ATOM 882 O O . SER A 1 108 ? 14.270 -0.869 -27.958 1.00 85.62 108 SER A O 1
ATOM 884 N N . LEU A 1 109 ? 16.478 -1.261 -28.203 1.00 89.50 109 LEU A N 1
ATOM 885 C CA . LEU A 1 109 ? 16.856 -1.037 -26.805 1.00 89.50 109 LEU A CA 1
ATOM 886 C C . LEU A 1 109 ? 16.384 0.336 -26.292 1.00 89.50 109 LEU A C 1
ATOM 888 O O . LEU A 1 109 ? 16.025 0.475 -25.125 1.00 89.50 109 LEU A O 1
ATOM 892 N N . THR A 1 110 ? 16.332 1.346 -27.166 1.00 90.56 110 THR A N 1
ATOM 893 C CA . THR A 1 110 ? 15.850 2.688 -26.807 1.00 90.56 110 THR A CA 1
ATOM 894 C C . THR A 1 110 ? 14.374 2.695 -26.409 1.00 90.56 110 THR A C 1
ATOM 896 O O . THR A 1 110 ? 14.020 3.395 -25.463 1.00 90.56 110 THR A O 1
ATOM 899 N N . HIS A 1 111 ? 13.524 1.897 -27.068 1.00 90.00 111 HIS A N 1
ATOM 900 C CA . HIS A 1 111 ? 12.110 1.773 -26.701 1.00 90.00 111 HIS A CA 1
ATOM 901 C C . HIS A 1 111 ? 11.959 1.125 -25.331 1.00 90.00 111 HIS A C 1
ATOM 903 O O . HIS A 1 111 ? 11.189 1.620 -24.515 1.00 90.00 111 HIS A O 1
ATOM 909 N N . TRP A 1 112 ? 12.731 0.071 -25.054 1.00 91.75 112 TRP A N 1
ATOM 910 C CA . TRP A 1 112 ? 12.672 -0.614 -23.765 1.00 91.75 112 TRP A CA 1
ATOM 911 C C . TRP A 1 112 ? 13.136 0.277 -22.617 1.00 91.75 112 TRP A C 1
ATOM 913 O O . TRP A 1 112 ? 12.415 0.428 -21.637 1.00 91.75 112 TRP A O 1
ATOM 923 N N . ILE A 1 113 ? 14.280 0.956 -22.761 1.00 93.19 113 ILE A N 1
ATOM 924 C CA . ILE A 1 113 ? 14.768 1.908 -21.749 1.00 93.19 113 ILE A CA 1
ATOM 925 C C . ILE A 1 113 ? 13.743 3.022 -21.520 1.00 93.19 113 ILE A C 1
ATOM 927 O O . ILE A 1 113 ? 13.476 3.389 -20.373 1.00 93.19 113 ILE A O 1
ATOM 931 N N . LYS A 1 114 ? 13.141 3.549 -22.596 1.00 93.81 114 LYS A N 1
ATOM 932 C CA . LYS A 1 114 ? 12.140 4.609 -22.471 1.00 93.81 114 LYS A CA 1
ATOM 933 C C . LYS A 1 114 ? 10.862 4.119 -21.798 1.00 93.81 114 LYS A C 1
ATOM 935 O O . LYS A 1 114 ? 10.302 4.838 -20.973 1.00 93.81 114 LYS A O 1
ATOM 940 N N . TRP A 1 115 ? 10.429 2.905 -22.124 1.00 94.44 115 TRP A N 1
ATOM 941 C CA . TRP A 1 115 ? 9.304 2.259 -21.468 1.00 94.44 115 TRP A CA 1
ATOM 942 C C . TRP A 1 115 ? 9.578 2.063 -19.976 1.00 94.44 115 TRP A C 1
ATOM 944 O O . TRP A 1 115 ? 8.755 2.495 -19.180 1.00 94.44 115 TRP A O 1
ATOM 954 N N . ILE A 1 116 ? 10.747 1.535 -19.586 1.00 94.31 116 ILE A N 1
ATOM 955 C CA . ILE A 1 116 ? 11.125 1.352 -18.172 1.00 94.31 116 ILE A CA 1
ATOM 956 C C . ILE A 1 116 ? 11.019 2.679 -17.418 1.00 94.31 116 ILE A C 1
ATOM 958 O O . ILE A 1 116 ? 10.452 2.724 -16.328 1.00 94.31 116 ILE A O 1
ATOM 962 N N . GLU A 1 117 ? 11.541 3.769 -17.984 1.00 94.50 117 GLU A N 1
ATOM 963 C CA . GLU A 1 117 ? 11.483 5.092 -17.356 1.00 94.50 117 GLU A CA 1
ATOM 964 C C . GLU A 1 117 ? 10.033 5.553 -17.121 1.00 94.50 117 GLU A C 1
ATOM 966 O O . GLU A 1 117 ? 9.677 5.916 -15.999 1.00 94.50 117 GLU A O 1
ATOM 971 N N . LEU A 1 118 ? 9.189 5.516 -18.159 1.00 94.75 118 LEU A N 1
ATOM 972 C CA . LEU A 1 118 ? 7.792 5.962 -18.083 1.00 94.75 118 LEU A CA 1
ATOM 973 C C . LEU A 1 118 ? 6.951 5.059 -17.173 1.00 94.75 118 LEU A C 1
ATOM 975 O O . LEU A 1 118 ? 6.204 5.554 -16.329 1.00 94.75 118 LEU A O 1
ATOM 979 N N . ALA A 1 119 ? 7.114 3.744 -17.301 1.00 94.44 119 ALA A N 1
ATOM 980 C CA . ALA A 1 119 ? 6.418 2.754 -16.492 1.00 94.44 119 ALA A CA 1
ATOM 981 C C . ALA A 1 119 ? 6.824 2.873 -15.015 1.00 94.44 119 ALA A C 1
ATOM 983 O O . ALA A 1 119 ? 5.982 2.748 -14.129 1.00 94.44 119 ALA A O 1
ATOM 984 N N . THR A 1 120 ? 8.086 3.218 -14.726 1.00 95.31 120 THR A N 1
ATOM 985 C CA . THR A 1 120 ? 8.539 3.462 -13.348 1.00 95.31 120 THR A CA 1
ATOM 986 C C . THR A 1 120 ? 7.864 4.693 -12.753 1.00 95.31 120 THR A C 1
ATOM 988 O O . THR A 1 120 ? 7.463 4.661 -11.592 1.00 95.31 120 THR A O 1
ATOM 991 N N . TRP A 1 121 ? 7.716 5.778 -13.520 1.00 95.38 121 TRP A N 1
ATOM 992 C CA . TRP A 1 121 ? 6.983 6.960 -13.058 1.00 95.38 121 TRP A CA 1
ATOM 993 C C . TRP A 1 121 ? 5.509 6.651 -12.783 1.00 95.38 121 TRP A C 1
ATOM 995 O O . TRP A 1 121 ? 4.988 7.063 -11.747 1.00 95.38 121 TRP A O 1
ATOM 1005 N N . GLN A 1 122 ? 4.864 5.874 -13.655 1.00 93.94 122 GLN A N 1
ATOM 1006 C CA . GLN A 1 122 ? 3.486 5.417 -13.461 1.00 93.94 122 GLN A CA 1
ATOM 1007 C C . GLN A 1 122 ? 3.349 4.533 -12.205 1.00 93.94 122 GLN A C 1
ATOM 1009 O O . GLN A 1 122 ? 2.462 4.757 -11.382 1.00 93.94 122 GLN A O 1
ATOM 1014 N N . HIS A 1 123 ? 4.268 3.583 -11.999 1.00 94.25 123 HIS A N 1
ATOM 1015 C CA . HIS A 1 123 ? 4.316 2.753 -10.791 1.00 94.25 123 HIS A CA 1
ATOM 1016 C C . HIS A 1 123 ? 4.554 3.578 -9.527 1.00 94.25 123 HIS A C 1
ATOM 1018 O O . HIS A 1 123 ? 3.917 3.322 -8.505 1.00 94.25 123 HIS A O 1
ATOM 1024 N N . LEU A 1 124 ? 5.442 4.575 -9.573 1.00 95.88 124 LEU A N 1
ATOM 1025 C CA . LEU A 1 124 ? 5.673 5.474 -8.444 1.00 95.88 124 LEU A CA 1
ATOM 1026 C C . LEU A 1 124 ? 4.417 6.268 -8.095 1.00 95.88 124 LEU A C 1
ATOM 1028 O O . LEU A 1 124 ? 4.106 6.370 -6.913 1.00 95.88 124 LEU A O 1
ATOM 1032 N N . LEU A 1 125 ? 3.683 6.778 -9.088 1.00 95.38 125 LEU A N 1
ATOM 1033 C CA . LEU A 1 125 ? 2.409 7.461 -8.866 1.00 95.38 125 LEU A CA 1
ATOM 1034 C C . LEU A 1 125 ? 1.406 6.562 -8.137 1.00 95.38 125 LEU A C 1
ATOM 1036 O O . LEU A 1 125 ? 0.952 6.921 -7.051 1.00 95.38 125 LEU A O 1
ATOM 1040 N N . ALA A 1 126 ? 1.116 5.382 -8.694 1.00 94.69 126 ALA A N 1
ATOM 1041 C CA . ALA A 1 126 ? 0.177 4.436 -8.091 1.00 94.69 126 ALA A CA 1
ATOM 1042 C C . ALA A 1 126 ? 0.613 4.039 -6.671 1.00 94.69 126 ALA A C 1
ATOM 1044 O O . ALA A 1 126 ? -0.192 4.016 -5.744 1.00 94.69 126 ALA A O 1
ATOM 1045 N N . SER A 1 127 ? 1.912 3.808 -6.469 1.00 95.50 127 SER A N 1
ATOM 1046 C CA . SER A 1 127 ? 2.458 3.461 -5.157 1.00 95.50 127 SER A CA 1
ATOM 1047 C C . SER A 1 127 ? 2.337 4.603 -4.144 1.00 95.50 127 SER A C 1
ATOM 1049 O O . SER A 1 127 ? 2.040 4.355 -2.975 1.00 95.50 127 SER A O 1
ATOM 1051 N N . CYS A 1 128 ? 2.551 5.853 -4.570 1.00 95.69 128 CYS A N 1
ATOM 1052 C CA . CYS A 1 128 ? 2.387 7.025 -3.711 1.00 95.69 128 CYS A CA 1
ATOM 1053 C C . CYS A 1 128 ? 0.926 7.202 -3.290 1.00 95.69 128 CYS A C 1
ATOM 1055 O O . CYS A 1 128 ? 0.675 7.423 -2.107 1.00 95.69 128 CYS A O 1
ATOM 1057 N N . TYR A 1 129 ? -0.017 7.035 -4.221 1.00 94.38 129 TYR A N 1
ATOM 1058 C CA . TYR A 1 129 ? -1.446 7.079 -3.917 1.00 94.38 129 TYR A CA 1
ATOM 1059 C C . TYR A 1 129 ? -1.857 5.987 -2.924 1.00 94.38 129 TYR A C 1
ATOM 1061 O O . TYR A 1 129 ? -2.505 6.274 -1.922 1.00 94.38 129 TYR A O 1
ATOM 1069 N N . ILE A 1 130 ? -1.416 4.742 -3.146 1.00 93.75 130 ILE A N 1
ATOM 1070 C CA . ILE A 1 130 ? -1.675 3.630 -2.220 1.00 93.75 130 ILE A CA 1
ATOM 1071 C C . ILE A 1 130 ? -1.148 3.964 -0.815 1.00 93.75 130 ILE A C 1
ATOM 1073 O O . ILE A 1 130 ? -1.854 3.774 0.171 1.00 93.75 130 ILE A O 1
ATOM 1077 N N . LEU A 1 131 ? 0.084 4.468 -0.691 1.00 93.88 131 LEU A N 1
ATOM 1078 C CA . LEU A 1 131 ? 0.653 4.803 0.619 1.00 93.88 131 LEU A CA 1
ATOM 1079 C C . LEU A 1 131 ? -0.097 5.951 1.303 1.00 93.88 131 LEU A C 1
ATOM 1081 O O . LEU A 1 131 ? -0.279 5.934 2.524 1.00 93.88 131 LEU A O 1
ATOM 1085 N N . GLU A 1 132 ? -0.496 6.964 0.541 1.00 92.38 132 GLU A N 1
ATOM 1086 C CA . GLU A 1 132 ? -1.271 8.080 1.062 1.00 92.38 132 GLU A CA 1
ATOM 1087 C C . GLU A 1 132 ? -2.637 7.614 1.573 1.00 92.38 132 GLU A C 1
ATOM 1089 O O . GLU A 1 132 ? -3.035 7.934 2.694 1.00 92.38 132 GLU A O 1
ATOM 1094 N N . SER A 1 133 ? -3.329 6.782 0.805 1.00 89.50 133 SER A N 1
ATOM 1095 C CA . SER A 1 133 ? -4.650 6.317 1.195 1.00 89.50 133 SER A CA 1
ATOM 1096 C C . SER A 1 133 ? -4.637 5.435 2.446 1.00 89.50 133 SER A C 1
ATOM 1098 O O . SER A 1 133 ? -5.559 5.450 3.271 1.00 89.50 133 SER A O 1
ATOM 1100 N N . GLN A 1 134 ? -3.529 4.726 2.658 1.00 90.56 134 GLN A N 1
ATOM 1101 C CA . GLN A 1 134 ? -3.264 3.940 3.858 1.00 90.56 134 GLN 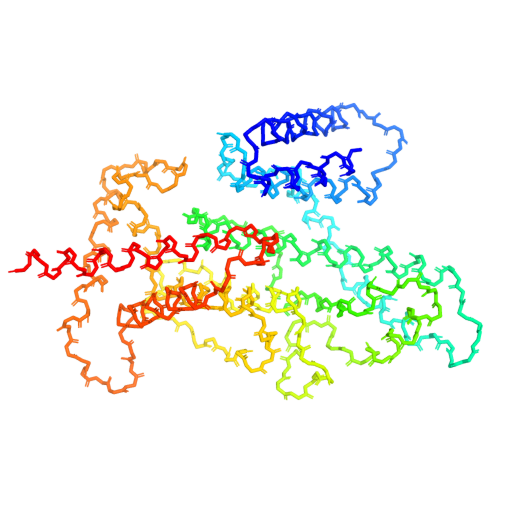A CA 1
ATOM 1102 C C . GLN A 1 134 ? -3.072 4.785 5.126 1.00 90.56 134 GLN A C 1
ATOM 1104 O O . GLN A 1 134 ? -3.186 4.247 6.231 1.00 90.56 134 GLN A O 1
ATOM 1109 N N . GLN A 1 135 ? -2.813 6.093 5.013 1.00 89.38 135 GLN A N 1
ATOM 1110 C CA . GLN A 1 135 ? -2.613 6.964 6.175 1.00 89.38 135 GLN A CA 1
ATOM 1111 C C . GLN A 1 135 ? -3.869 7.039 7.045 1.00 89.38 135 GLN A C 1
ATOM 1113 O O . GLN A 1 135 ? -3.802 6.815 8.255 1.00 89.38 135 GLN A O 1
ATOM 1118 N N . ALA A 1 136 ? -5.020 7.316 6.436 1.00 86.06 136 ALA A N 1
ATOM 1119 C CA . ALA A 1 136 ? -6.282 7.390 7.161 1.00 86.06 136 ALA A CA 1
ATOM 1120 C C . ALA A 1 136 ? -6.875 5.994 7.412 1.00 86.06 136 ALA A C 1
ATOM 1122 O O . ALA A 1 136 ? -7.374 5.725 8.503 1.00 86.06 136 ALA A O 1
ATOM 1123 N N . THR A 1 137 ? -6.768 5.083 6.438 1.00 86.12 137 THR A N 1
ATOM 1124 C CA . THR A 1 137 ? -7.407 3.758 6.509 1.00 86.12 137 THR A CA 1
ATOM 1125 C C . THR A 1 137 ? -6.658 2.782 7.425 1.00 86.12 137 THR A C 1
ATOM 1127 O O . THR A 1 137 ? -7.228 2.292 8.397 1.00 86.12 137 THR A O 1
ATOM 1130 N N . LEU A 1 138 ? -5.373 2.511 7.167 1.00 88.88 138 LEU A N 1
ATOM 1131 C CA . LEU A 1 138 ? -4.585 1.528 7.924 1.00 88.88 138 LEU A CA 1
ATOM 1132 C C . LEU A 1 138 ? -3.896 2.117 9.148 1.00 88.88 138 LEU A C 1
ATOM 1134 O O . LEU A 1 138 ? -3.760 1.434 10.156 1.00 88.88 138 LEU A O 1
ATOM 1138 N N . LEU A 1 139 ? -3.425 3.360 9.077 1.00 89.12 139 LEU A N 1
ATOM 1139 C CA . LEU A 1 139 ? -2.741 4.002 10.204 1.00 89.12 139 LEU A CA 1
ATOM 1140 C C . LEU A 1 139 ? -3.695 4.831 11.066 1.00 89.12 139 LEU A C 1
ATOM 1142 O O . LEU A 1 139 ? -3.265 5.419 12.059 1.00 89.12 139 LEU A O 1
ATOM 1146 N N . GLY A 1 140 ? -4.980 4.856 10.700 1.00 87.69 140 GLY A N 1
ATOM 1147 C CA . GLY A 1 140 ? -6.032 5.504 11.459 1.00 87.69 140 GLY A CA 1
ATOM 1148 C C . GLY A 1 140 ? -5.763 6.980 11.698 1.00 87.69 140 GLY A C 1
ATOM 1149 O O . GLY A 1 140 ? -6.150 7.448 12.755 1.00 87.69 140 GLY A O 1
ATOM 1150 N N . ARG A 1 141 ? -5.058 7.700 10.816 1.00 87.56 141 ARG A N 1
ATOM 1151 C CA . ARG A 1 141 ? -4.730 9.128 10.998 1.00 87.56 141 ARG A CA 1
ATOM 1152 C C . ARG A 1 141 ? -5.933 10.018 10.721 1.00 87.56 141 ARG A C 1
ATOM 1154 O O . ARG A 1 141 ? -6.867 9.603 10.041 1.00 87.56 141 ARG A O 1
ATOM 1161 N N . GLU A 1 142 ? -5.903 11.241 11.249 1.00 84.31 142 GLU A N 1
ATOM 1162 C CA . GLU A 1 142 ? -6.869 12.260 10.827 1.00 84.31 142 GLU A CA 1
ATOM 1163 C C . GLU A 1 142 ? -6.768 12.480 9.310 1.00 84.31 142 GLU A C 1
ATOM 1165 O O . GLU A 1 142 ? -5.647 12.557 8.791 1.00 84.31 142 GLU A O 1
ATOM 1170 N N . PRO A 1 143 ? -7.903 12.603 8.600 1.00 77.38 143 PRO A N 1
ATOM 1171 C CA . PRO A 1 143 ? -7.902 12.965 7.192 1.00 77.38 143 PRO A CA 1
ATOM 1172 C C . PRO A 1 143 ? -7.207 14.310 6.984 1.00 77.38 143 PRO A C 1
ATOM 1174 O O . PRO A 1 143 ? -7.578 15.326 7.575 1.00 77.38 143 PRO A O 1
ATOM 1177 N N . SER A 1 144 ? -6.195 14.318 6.126 1.00 77.81 144 SER A N 1
ATOM 1178 C CA . SER A 1 144 ? -5.594 15.534 5.588 1.00 77.81 144 SER A CA 1
ATOM 1179 C C . SER A 1 144 ? -6.124 15.786 4.176 1.00 77.81 144 SER A C 1
ATOM 1181 O O . SER A 1 144 ? -6.580 14.840 3.530 1.00 77.81 144 SER A O 1
ATOM 1183 N N . PRO A 1 145 ? -6.037 17.026 3.660 1.00 83.25 145 PRO A N 1
ATOM 1184 C CA . PRO A 1 145 ? -6.230 17.271 2.237 1.00 83.25 145 PRO A CA 1
ATOM 1185 C C . PRO A 1 145 ? -5.365 16.310 1.422 1.00 83.25 145 PRO A C 1
ATOM 1187 O O . PRO A 1 145 ? -4.187 16.122 1.742 1.00 83.25 145 PRO A O 1
ATOM 1190 N N . SER A 1 146 ? -5.974 15.699 0.409 1.00 84.12 146 SER A N 1
ATOM 1191 C CA . SER A 1 146 ? -5.282 14.804 -0.511 1.00 84.12 146 SER A CA 1
ATOM 1192 C C . SER A 1 146 ? -4.130 15.543 -1.200 1.00 84.12 146 SER A C 1
ATOM 1194 O O . SER A 1 146 ? -4.269 16.692 -1.623 1.00 84.12 146 SER A O 1
ATOM 1196 N N . LEU A 1 147 ? -2.988 14.874 -1.308 1.00 85.06 147 LEU A N 1
ATOM 1197 C CA . LEU A 1 147 ? -1.823 15.248 -2.103 1.00 85.06 147 LEU A CA 1
ATOM 1198 C C . LEU A 1 147 ? -2.090 15.066 -3.603 1.00 85.06 147 LEU A C 1
ATOM 1200 O O . LEU A 1 147 ? -1.328 15.586 -4.418 1.00 85.06 147 LEU A O 1
ATOM 1204 N N . PHE A 1 148 ? -3.152 14.342 -3.962 1.00 83.69 148 PHE A N 1
ATOM 1205 C CA . PHE A 1 148 ? -3.641 14.193 -5.329 1.00 83.69 148 PHE A CA 1
ATOM 1206 C C . PHE A 1 148 ? -4.936 14.984 -5.523 1.00 83.69 148 PHE A C 1
ATOM 1208 O O . PHE A 1 148 ? -5.843 14.926 -4.693 1.00 83.69 148 PHE A O 1
ATOM 1215 N N . PHE A 1 149 ? -5.013 15.724 -6.629 1.00 66.12 149 PHE A N 1
ATOM 1216 C CA . PHE A 1 149 ? -6.183 16.534 -6.981 1.00 66.12 149 PHE A CA 1
ATOM 1217 C C . PHE A 1 149 ? -7.354 15.693 -7.509 1.00 66.12 149 PHE A C 1
ATOM 1219 O O . PHE A 1 149 ? -8.507 16.053 -7.283 1.00 66.12 149 PHE A O 1
ATOM 1226 N N . ASP A 1 150 ? -7.048 14.577 -8.172 1.00 66.81 150 ASP A N 1
ATOM 1227 C CA . ASP A 1 150 ? -8.025 13.725 -8.849 1.00 66.81 150 ASP A CA 1
ATOM 1228 C C . ASP A 1 150 ? -8.421 12.521 -7.971 1.00 66.81 150 ASP A C 1
ATOM 1230 O O . ASP A 1 150 ? -7.673 12.077 -7.094 1.00 66.81 150 ASP A O 1
ATOM 1234 N N . SER A 1 151 ? -9.613 11.969 -8.223 1.00 80.94 151 SER A N 1
ATOM 1235 C CA . SER A 1 151 ? -10.059 10.709 -7.614 1.00 80.94 151 SER A CA 1
ATOM 1236 C C . SER A 1 151 ? -9.087 9.571 -7.942 1.00 80.94 151 SER A C 1
ATOM 1238 O O . SER A 1 151 ? -8.520 9.530 -9.035 1.00 80.94 151 SER A O 1
ATOM 1240 N N . GLY A 1 152 ? -8.965 8.582 -7.048 1.00 84.75 152 GLY A N 1
ATOM 1241 C CA . GLY A 1 152 ? -8.196 7.360 -7.320 1.00 84.75 152 GLY A CA 1
ATOM 1242 C C . GLY A 1 152 ? -8.647 6.631 -8.588 1.00 84.75 152 GLY A C 1
ATOM 1243 O O . GLY A 1 152 ? -7.857 5.939 -9.221 1.00 84.75 152 GLY A O 1
ATOM 1244 N N . MET A 1 153 ? -9.897 6.847 -9.002 1.00 88.75 153 MET A N 1
ATOM 1245 C CA . MET A 1 153 ? -10.453 6.312 -10.244 1.00 88.75 153 MET A CA 1
ATOM 1246 C C . MET A 1 153 ? -9.740 6.833 -11.498 1.00 88.75 153 MET A C 1
ATOM 1248 O O . MET A 1 153 ? -9.681 6.125 -12.498 1.00 88.75 153 MET A O 1
ATOM 1252 N N . GLU A 1 154 ? -9.166 8.036 -11.458 1.00 89.75 154 GLU A N 1
ATOM 1253 C CA . GLU A 1 154 ? -8.454 8.641 -12.591 1.00 89.75 154 GLU A CA 1
ATOM 1254 C C . GLU A 1 154 ? -6.969 8.272 -12.637 1.00 89.75 154 GLU A C 1
ATOM 1256 O O . GLU A 1 154 ? -6.249 8.692 -13.546 1.00 89.75 154 GLU A O 1
ATOM 1261 N N . LEU A 1 155 ? -6.494 7.478 -11.673 1.00 91.38 155 LEU A N 1
ATOM 1262 C CA . LEU A 1 155 ? -5.125 6.990 -11.684 1.00 91.38 155 LEU A CA 1
ATOM 1263 C C . LEU A 1 155 ? -4.882 6.119 -12.912 1.00 91.38 155 LEU A C 1
ATOM 1265 O O . LEU A 1 155 ? -5.767 5.367 -13.333 1.00 91.38 155 LEU A O 1
ATOM 1269 N N . PRO A 1 156 ? -3.666 6.176 -13.474 1.00 93.06 156 PRO A N 1
ATOM 1270 C CA . PRO A 1 156 ? -3.309 5.274 -14.542 1.00 93.06 156 PRO A CA 1
ATOM 1271 C C . PRO A 1 156 ? -3.278 3.838 -14.025 1.00 93.06 156 PRO A C 1
ATOM 1273 O O . PRO A 1 156 ? -2.724 3.565 -12.955 1.00 93.06 156 PRO A O 1
ATOM 1276 N N . PHE A 1 157 ? -3.861 2.922 -14.791 1.00 92.38 157 PHE A N 1
ATOM 1277 C CA . PHE A 1 157 ? -3.881 1.516 -14.427 1.00 92.38 157 PHE A CA 1
ATOM 1278 C C . PHE A 1 157 ? -2.488 0.906 -14.671 1.00 92.38 157 PHE A C 1
ATOM 1280 O O . PHE A 1 157 ? -1.957 1.025 -15.781 1.00 92.38 157 PHE A O 1
ATOM 1287 N N . PRO A 1 158 ? -1.844 0.305 -13.651 1.00 91.75 158 PRO A N 1
ATOM 1288 C CA . PRO A 1 158 ? -0.484 -0.204 -13.793 1.00 91.75 158 PRO A CA 1
ATOM 1289 C C . PRO A 1 158 ? -0.367 -1.306 -14.847 1.00 91.75 158 PRO A C 1
ATOM 1291 O O . PRO A 1 158 ? -1.279 -2.112 -15.033 1.00 91.75 158 PRO A O 1
ATOM 1294 N N . THR A 1 159 ? 0.796 -1.389 -15.495 1.00 91.06 159 THR A N 1
ATOM 1295 C CA . THR A 1 159 ? 1.103 -2.519 -16.384 1.00 91.06 159 THR A CA 1
ATOM 1296 C C . THR A 1 159 ? 1.299 -3.801 -15.572 1.00 91.06 159 THR A C 1
ATOM 1298 O O . THR A 1 159 ? 1.936 -3.765 -14.522 1.00 91.06 159 THR A O 1
ATOM 1301 N N . HIS A 1 160 ? 0.801 -4.926 -16.091 1.00 91.81 160 HIS A N 1
ATOM 1302 C CA . HIS A 1 160 ? 0.911 -6.238 -15.451 1.00 91.81 160 HIS A CA 1
ATOM 1303 C C . HIS A 1 160 ? 2.381 -6.654 -15.217 1.00 91.81 160 HIS A C 1
ATOM 1305 O O . HIS A 1 160 ? 3.255 -6.413 -16.061 1.00 91.81 160 HIS A O 1
ATOM 1311 N N . SER A 1 161 ? 2.655 -7.314 -14.091 1.00 91.75 161 SER A N 1
ATOM 1312 C CA . SER A 1 161 ? 3.988 -7.725 -13.622 1.00 91.75 161 SER A CA 1
ATOM 1313 C C . SER A 1 161 ? 4.741 -8.589 -14.629 1.00 91.75 161 SER A C 1
ATOM 1315 O O . SER A 1 161 ? 5.948 -8.435 -14.795 1.00 91.75 161 SER A O 1
ATOM 1317 N N . SER A 1 162 ? 4.027 -9.405 -15.407 1.00 92.06 162 SER A N 1
ATOM 1318 C CA . SER A 1 162 ? 4.618 -10.226 -16.473 1.00 92.06 162 SER A CA 1
ATOM 1319 C C . SER A 1 162 ? 5.402 -9.423 -17.517 1.00 92.06 162 SER A C 1
ATOM 1321 O O . SER A 1 162 ? 6.248 -9.990 -18.198 1.00 92.06 162 SER A O 1
ATOM 1323 N N . VAL A 1 163 ? 5.113 -8.126 -17.689 1.00 92.56 163 VAL A N 1
ATOM 1324 C CA . VAL A 1 163 ? 5.866 -7.240 -18.597 1.00 92.56 163 VAL A CA 1
ATOM 1325 C C . VAL A 1 163 ? 7.140 -6.709 -17.929 1.00 92.56 163 VAL A C 1
ATOM 1327 O O . VAL A 1 163 ? 8.118 -6.409 -18.608 1.00 92.56 163 VAL A O 1
ATOM 1330 N N . TRP A 1 164 ? 7.147 -6.602 -16.601 1.00 92.12 164 TRP A N 1
ATOM 1331 C CA . TRP A 1 164 ? 8.294 -6.163 -15.808 1.00 92.12 164 TRP A CA 1
ATOM 1332 C C . TRP A 1 164 ? 9.304 -7.280 -15.546 1.00 92.12 164 TRP A C 1
ATOM 1334 O O . TRP A 1 164 ? 10.506 -7.022 -15.558 1.00 92.12 164 TRP A O 1
ATOM 1344 N N . ASP A 1 165 ? 8.823 -8.505 -15.346 1.00 91.62 165 ASP A N 1
ATOM 1345 C CA . ASP A 1 165 ? 9.631 -9.651 -14.908 1.00 91.62 165 ASP A CA 1
ATOM 1346 C C . ASP A 1 165 ? 10.409 -10.336 -16.049 1.00 91.62 165 ASP A C 1
ATOM 1348 O O . ASP A 1 165 ? 11.032 -11.382 -15.861 1.00 91.62 165 ASP A O 1
ATOM 1352 N N . THR A 1 166 ? 10.399 -9.754 -17.250 1.00 92.50 166 THR A N 1
ATOM 1353 C CA . THR A 1 166 ? 11.104 -10.288 -18.422 1.00 92.50 166 THR A CA 1
ATOM 1354 C C . THR A 1 166 ? 12.615 -10.085 -18.318 1.00 92.50 166 THR A C 1
ATOM 1356 O O . THR A 1 166 ? 13.075 -8.991 -17.983 1.00 92.50 166 THR A O 1
ATOM 1359 N N . ALA A 1 167 ? 13.404 -11.103 -18.671 1.00 90.44 167 ALA A N 1
ATOM 1360 C CA . ALA A 1 167 ? 14.863 -11.049 -18.575 1.00 90.44 167 ALA A CA 1
ATOM 1361 C C . ALA A 1 167 ? 15.512 -10.424 -19.817 1.00 90.44 167 ALA A C 1
ATOM 1363 O O . ALA A 1 167 ? 16.615 -9.874 -19.740 1.00 90.44 167 ALA A O 1
ATOM 1364 N N . THR A 1 168 ? 14.845 -10.513 -20.971 1.00 90.75 168 THR A N 1
ATOM 1365 C CA . THR A 1 168 ? 15.392 -10.058 -22.253 1.00 90.75 168 THR A CA 1
ATOM 1366 C C . THR A 1 168 ? 14.488 -9.060 -22.972 1.00 90.75 168 THR A C 1
ATOM 1368 O O . THR A 1 168 ? 13.273 -9.025 -22.789 1.00 90.75 168 THR A O 1
ATOM 1371 N N . LEU A 1 169 ? 15.093 -8.266 -23.861 1.00 91.25 169 LEU A N 1
ATOM 1372 C CA . LEU A 1 169 ? 14.388 -7.300 -24.710 1.00 91.25 169 LEU A CA 1
ATOM 1373 C C . LEU A 1 169 ? 13.305 -7.960 -25.582 1.00 91.25 169 LEU A C 1
ATOM 1375 O O . LEU A 1 169 ? 12.249 -7.374 -25.818 1.00 91.25 169 LEU A O 1
ATOM 1379 N N . ALA A 1 170 ? 13.580 -9.171 -26.075 1.00 90.62 170 ALA A N 1
ATOM 1380 C CA . ALA A 1 170 ? 12.651 -9.924 -26.910 1.00 90.62 170 ALA A CA 1
ATOM 1381 C C . ALA A 1 170 ? 11.440 -10.408 -26.100 1.00 90.62 170 ALA A C 1
ATOM 1383 O O . ALA A 1 170 ? 10.304 -10.229 -26.535 1.00 90.62 170 ALA A O 1
ATOM 1384 N N . GLU A 1 171 ? 11.677 -10.953 -24.903 1.00 92.12 171 GLU A N 1
ATOM 1385 C CA . GLU A 1 171 ? 10.615 -11.351 -23.972 1.00 92.12 171 GLU A CA 1
ATOM 1386 C C . GLU A 1 171 ? 9.740 -10.160 -23.577 1.00 92.12 171 GLU A C 1
ATOM 1388 O O . GLU A 1 171 ? 8.516 -10.262 -23.646 1.00 92.12 171 GLU A O 1
ATOM 1393 N N . TRP A 1 172 ? 10.355 -9.017 -23.246 1.00 93.56 172 TRP A N 1
ATOM 1394 C CA . TRP A 1 172 ? 9.640 -7.779 -22.932 1.00 93.56 172 TRP A CA 1
ATOM 1395 C C . TRP A 1 172 ? 8.683 -7.376 -24.055 1.00 93.56 172 TRP A C 1
ATOM 1397 O O . TRP A 1 172 ? 7.513 -7.099 -23.804 1.00 93.56 172 TRP A O 1
ATOM 1407 N N . ALA A 1 173 ? 9.149 -7.371 -25.305 1.00 91.56 173 ALA A N 1
ATOM 1408 C CA . ALA A 1 173 ? 8.322 -6.962 -26.434 1.00 91.56 173 ALA A CA 1
ATOM 1409 C C . ALA A 1 173 ? 7.135 -7.905 -26.673 1.00 91.56 173 ALA A C 1
ATOM 1411 O O . ALA A 1 173 ? 6.035 -7.443 -26.985 1.00 91.56 173 ALA A O 1
ATOM 1412 N N . ILE A 1 174 ? 7.342 -9.215 -26.500 1.00 91.06 174 ILE A N 1
ATOM 1413 C CA . ILE A 1 174 ? 6.276 -10.220 -26.589 1.00 91.06 174 ILE A CA 1
ATOM 1414 C C . ILE A 1 174 ? 5.253 -9.991 -25.470 1.00 91.06 174 ILE A C 1
ATOM 1416 O O . ILE A 1 174 ? 4.060 -9.871 -25.755 1.00 91.06 174 ILE A O 1
ATOM 1420 N N . ALA A 1 175 ? 5.708 -9.863 -24.220 1.00 91.38 175 ALA A N 1
ATOM 1421 C CA . ALA A 1 175 ? 4.844 -9.645 -23.062 1.00 91.38 175 ALA A CA 1
ATOM 1422 C C . ALA A 1 175 ? 4.066 -8.322 -23.164 1.00 91.38 175 ALA A C 1
ATOM 1424 O O . ALA A 1 175 ? 2.859 -8.288 -22.922 1.00 91.38 175 ALA A O 1
ATOM 1425 N N . ALA A 1 176 ? 4.724 -7.242 -23.590 1.00 90.38 176 ALA A N 1
ATOM 1426 C CA . ALA A 1 176 ? 4.097 -5.943 -23.814 1.00 90.38 176 ALA A CA 1
ATOM 1427 C C . ALA A 1 176 ? 3.014 -6.016 -24.902 1.00 90.38 176 ALA A C 1
ATOM 1429 O O . ALA A 1 176 ? 1.948 -5.429 -24.750 1.00 90.38 176 ALA A O 1
ATOM 1430 N N . LYS A 1 177 ? 3.239 -6.776 -25.984 1.00 87.75 177 LYS A N 1
ATOM 1431 C CA . LYS A 1 177 ? 2.230 -6.981 -27.035 1.00 87.75 177 LYS A CA 1
ATOM 1432 C C . LYS A 1 177 ? 1.044 -7.819 -26.574 1.00 87.75 177 LYS A C 1
ATOM 1434 O O . LYS A 1 177 ? -0.087 -7.494 -26.929 1.00 87.75 177 LYS A O 1
ATOM 1439 N N . GLN A 1 178 ? 1.282 -8.859 -25.781 1.00 87.31 178 GLN A N 1
ATOM 1440 C CA . GLN A 1 178 ? 0.211 -9.657 -25.174 1.00 87.31 178 GLN A CA 1
ATOM 1441 C C . GLN A 1 178 ? -0.664 -8.813 -24.236 1.00 87.31 178 GLN A C 1
ATOM 1443 O O . GLN A 1 178 ? -1.865 -9.042 -24.149 1.00 87.31 178 GLN A O 1
ATOM 1448 N N . ASN A 1 179 ? -0.077 -7.785 -23.618 1.00 82.88 179 ASN A N 1
ATOM 1449 C CA . ASN A 1 179 ? -0.744 -6.826 -22.742 1.00 82.88 179 ASN A CA 1
ATOM 1450 C C . ASN A 1 179 ? -0.962 -5.463 -23.426 1.00 82.88 179 ASN A C 1
ATOM 1452 O O . ASN A 1 179 ? -0.869 -4.435 -22.765 1.00 82.88 179 ASN A O 1
ATOM 1456 N N . SER A 1 180 ? -1.191 -5.423 -24.747 1.00 75.69 180 SER A N 1
ATOM 1457 C CA . SER A 1 180 ? -1.256 -4.159 -25.507 1.00 75.69 180 SER A CA 1
ATOM 1458 C C . SER A 1 180 ? -2.597 -3.430 -25.442 1.00 75.69 180 SER A C 1
ATOM 1460 O O . SER A 1 180 ? -2.642 -2.249 -25.761 1.00 75.69 180 SER A O 1
ATOM 1462 N N . SER A 1 181 ? -3.668 -4.073 -24.975 1.00 71.62 181 SER A N 1
ATOM 1463 C CA . SER A 1 181 ? -4.980 -3.433 -24.783 1.00 71.62 181 SER A CA 1
ATOM 1464 C C . SER A 1 181 ? -5.413 -3.390 -23.310 1.00 71.62 181 SER A C 1
ATOM 1466 O O . SER A 1 181 ? -6.514 -3.848 -23.008 1.00 71.62 181 SER A O 1
ATOM 1468 N N . PRO A 1 182 ? -4.579 -2.908 -22.366 1.00 77.12 182 PRO A N 1
ATOM 1469 C CA . PRO A 1 182 ? -5.025 -2.751 -20.998 1.00 77.12 182 PRO A CA 1
ATOM 1470 C C . PRO A 1 182 ? -5.874 -1.474 -20.883 1.00 77.12 182 PRO A C 1
ATOM 1472 O O . PRO A 1 182 ? -5.663 -0.522 -21.644 1.00 77.12 182 PRO A O 1
ATOM 1475 N N . PRO A 1 183 ? -6.788 -1.420 -19.905 1.00 88.62 183 PRO A N 1
ATOM 1476 C CA . PRO A 1 183 ? -7.327 -0.161 -19.406 1.00 88.62 183 PRO A CA 1
ATOM 1477 C C . PRO A 1 183 ? -6.185 0.837 -19.163 1.00 88.62 183 PRO A C 1
ATOM 1479 O O . PRO A 1 183 ? -5.154 0.472 -18.597 1.00 88.62 183 PRO A O 1
ATOM 1482 N N . LEU A 1 184 ? -6.337 2.081 -19.612 1.00 90.19 184 LEU A N 1
ATOM 1483 C CA . LEU A 1 184 ? -5.368 3.155 -19.372 1.00 90.19 184 LEU A CA 1
ATOM 1484 C C . LEU A 1 184 ? -5.510 3.712 -17.958 1.00 90.19 184 LEU A C 1
ATOM 1486 O O . LEU A 1 184 ? -4.518 4.120 -17.351 1.00 90.19 184 LEU A O 1
ATOM 1490 N N . TYR A 1 185 ? -6.736 3.718 -17.439 1.00 92.62 185 TYR A N 1
ATOM 1491 C CA . TYR A 1 185 ? -7.098 4.281 -16.144 1.00 92.62 185 TYR A CA 1
ATOM 1492 C C . TYR A 1 185 ? -7.932 3.302 -15.321 1.00 92.62 185 TYR A C 1
ATOM 1494 O O . TYR A 1 185 ? -8.560 2.394 -15.862 1.00 92.62 185 TYR A O 1
ATOM 1502 N N . VAL A 1 186 ? -7.960 3.499 -14.003 1.00 92.12 186 VAL A N 1
ATOM 1503 C CA . VAL A 1 186 ? -8.677 2.610 -13.078 1.00 92.12 186 VAL A CA 1
ATOM 1504 C C . VAL A 1 186 ? -10.178 2.539 -13.387 1.00 92.12 186 VAL A C 1
ATOM 1506 O O . VAL A 1 186 ? -10.738 1.448 -13.382 1.00 92.12 186 VAL A O 1
ATOM 1509 N N . TYR A 1 187 ? -10.824 3.657 -13.730 1.00 89.94 187 TYR A N 1
ATOM 1510 C CA . TYR A 1 187 ? -12.256 3.676 -14.071 1.00 89.94 187 TYR A CA 1
ATOM 1511 C C . TYR A 1 187 ? -12.628 2.886 -15.335 1.00 89.94 187 TYR A C 1
ATOM 1513 O O . TYR A 1 187 ? -13.802 2.599 -15.551 1.00 89.94 187 TYR A O 1
ATOM 1521 N N . GLU A 1 188 ? -11.659 2.557 -16.189 1.00 91.38 188 GLU A N 1
ATOM 1522 C CA . GLU A 1 188 ? -11.890 1.769 -17.405 1.00 91.38 188 GLU A CA 1
ATOM 1523 C C . GLU A 1 188 ? -11.883 0.257 -17.123 1.00 91.38 188 GLU A C 1
ATOM 1525 O O . GLU A 1 188 ? -12.237 -0.547 -17.990 1.00 91.38 188 GLU A O 1
ATOM 1530 N N . VAL A 1 189 ? -11.474 -0.149 -15.917 1.00 89.50 189 VAL A N 1
ATOM 1531 C CA . VAL A 1 189 ? -11.412 -1.552 -15.516 1.00 89.50 189 VAL A CA 1
ATOM 1532 C C . VAL A 1 189 ? -12.823 -2.047 -15.201 1.00 89.50 189 VAL A C 1
ATOM 1534 O O . VAL A 1 189 ? -13.443 -1.631 -14.229 1.00 89.50 189 VAL A O 1
ATOM 1537 N N . THR A 1 190 ? -13.329 -2.961 -16.024 1.00 82.94 190 THR A N 1
ATOM 1538 C CA . THR A 1 190 ? -14.672 -3.541 -15.896 1.00 82.94 190 THR A CA 1
ATOM 1539 C C . THR A 1 190 ? -14.623 -5.068 -16.026 1.00 82.94 190 THR A C 1
ATOM 1541 O O . THR A 1 190 ? -13.655 -5.613 -16.572 1.00 82.94 190 THR A O 1
ATOM 1544 N N . PRO A 1 191 ? -15.653 -5.796 -15.548 1.00 76.50 191 PRO A N 1
ATOM 1545 C CA . PRO A 1 191 ? -15.762 -7.228 -15.800 1.00 76.50 191 PRO A CA 1
ATOM 1546 C C . PRO A 1 191 ? -15.697 -7.509 -17.312 1.00 76.50 191 PRO A C 1
ATOM 1548 O O . PRO A 1 191 ? -16.597 -7.139 -18.063 1.00 76.50 191 PRO A O 1
ATOM 1551 N N . GLY A 1 192 ? -14.619 -8.154 -17.768 1.00 74.62 192 GLY A N 1
ATOM 1552 C CA . GLY A 1 192 ? -14.394 -8.483 -19.181 1.00 74.62 192 GLY A CA 1
ATOM 1553 C C . GLY A 1 192 ? -13.513 -7.506 -19.972 1.00 74.62 192 GLY A C 1
ATOM 1554 O O . GLY A 1 192 ? -13.184 -7.815 -21.116 1.00 74.62 192 GLY A O 1
ATOM 1555 N N . SER A 1 193 ? -13.068 -6.382 -19.393 1.00 78.56 193 SER A N 1
ATOM 1556 C CA . SER A 1 193 ? -12.070 -5.507 -20.042 1.00 78.56 193 SER A CA 1
ATOM 1557 C C . SER A 1 193 ? -10.646 -6.064 -19.973 1.00 78.56 193 SER A C 1
ATOM 1559 O O . SER A 1 193 ? -9.757 -5.578 -20.669 1.00 78.56 193 SER A O 1
ATOM 1561 N N . LEU A 1 194 ? -10.408 -7.055 -19.112 1.00 78.94 194 LEU A N 1
ATOM 1562 C CA . LEU A 1 194 ? -9.093 -7.633 -18.868 1.00 78.94 194 LEU A CA 1
ATOM 1563 C C . LEU A 1 194 ? -8.960 -9.004 -19.538 1.00 78.94 194 LEU A C 1
ATOM 1565 O O . LEU A 1 194 ? -9.816 -9.873 -19.387 1.00 78.94 194 LEU A O 1
ATOM 1569 N N . LEU A 1 195 ? -7.849 -9.202 -20.252 1.00 72.50 195 LEU A N 1
ATOM 1570 C CA . LEU A 1 195 ? -7.486 -10.493 -20.851 1.00 72.50 195 LEU A CA 1
ATOM 1571 C C . LEU A 1 195 ? -6.923 -11.480 -19.820 1.00 72.50 195 LEU A C 1
ATOM 1573 O O . LEU A 1 195 ? -7.025 -12.692 -19.996 1.00 72.50 195 LEU A O 1
ATOM 1577 N N . LEU A 1 196 ? -6.306 -10.950 -18.766 1.00 77.56 196 LEU A N 1
ATOM 1578 C CA . LEU A 1 196 ? -5.709 -11.689 -17.662 1.00 77.56 196 LEU A CA 1
ATOM 1579 C C . LEU A 1 196 ? -6.311 -11.174 -16.349 1.00 77.56 196 LEU A C 1
ATOM 1581 O O . LEU A 1 196 ? -6.649 -9.990 -16.280 1.00 77.56 196 LEU A O 1
ATOM 1585 N N . PRO A 1 197 ? -6.430 -12.017 -15.307 1.00 83.56 197 PRO A N 1
ATOM 1586 C CA . PRO A 1 197 ? -6.697 -11.529 -13.957 1.00 83.56 197 PRO A CA 1
ATOM 1587 C C . PRO A 1 197 ? -5.685 -10.445 -13.568 1.00 83.56 197 PRO A C 1
ATOM 1589 O O . PRO A 1 197 ? -4.543 -10.478 -14.034 1.00 83.56 197 PRO A O 1
ATOM 1592 N N . CYS A 1 198 ? -6.090 -9.494 -12.723 1.00 91.62 198 CYS A N 1
ATOM 1593 C CA . CYS A 1 198 ? -5.138 -8.519 -12.197 1.00 91.62 198 CYS A CA 1
ATOM 1594 C C . CYS A 1 198 ? -4.011 -9.238 -11.451 1.00 91.62 198 CYS A C 1
ATOM 1596 O O . CYS A 1 198 ? -4.249 -10.271 -10.830 1.00 91.62 198 CYS A O 1
ATOM 1598 N N . ASP A 1 199 ? -2.816 -8.651 -11.439 1.00 92.56 199 ASP A N 1
ATOM 1599 C CA . ASP A 1 199 ? -1.772 -9.046 -10.493 1.00 92.56 199 ASP A CA 1
ATOM 1600 C C . ASP A 1 199 ? -1.965 -8.380 -9.115 1.00 92.56 199 ASP A C 1
ATOM 1602 O O . ASP A 1 199 ? -2.860 -7.551 -8.896 1.00 92.56 199 ASP A O 1
ATOM 1606 N N . THR A 1 200 ? -1.103 -8.720 -8.154 1.00 92.31 200 THR A N 1
ATOM 1607 C CA . THR A 1 200 ? -1.128 -8.176 -6.788 1.00 92.31 200 THR A CA 1
ATOM 1608 C C . THR A 1 200 ? -0.999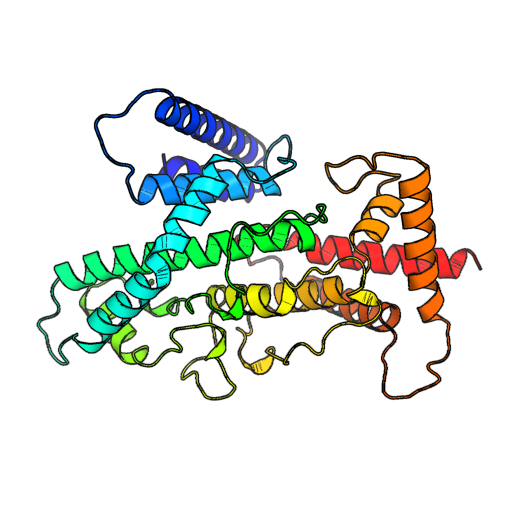 -6.648 -6.732 1.00 92.31 200 THR A C 1
ATOM 1610 O O . THR A 1 200 ? -1.568 -6.004 -5.840 1.00 92.31 200 THR A O 1
ATOM 1613 N N . PHE A 1 201 ? -0.231 -6.036 -7.637 1.00 93.38 201 PHE A N 1
ATOM 1614 C CA . PHE A 1 201 ? 0.004 -4.592 -7.644 1.00 93.38 201 PHE A CA 1
ATOM 1615 C C . PHE A 1 201 ? -1.172 -3.837 -8.270 1.00 93.38 201 PHE A C 1
ATOM 1617 O O . PHE A 1 201 ? -1.686 -2.905 -7.650 1.00 93.38 201 PHE A O 1
ATOM 1624 N N . GLN A 1 202 ? -1.667 -4.295 -9.419 1.00 94.25 202 GLN A N 1
ATOM 1625 C CA . GLN A 1 202 ? -2.898 -3.814 -10.049 1.00 94.25 202 GLN A CA 1
ATOM 1626 C C . GLN A 1 202 ? -4.089 -3.927 -9.092 1.00 94.25 202 GLN A C 1
ATOM 1628 O O . GLN A 1 202 ? -4.822 -2.959 -8.889 1.00 94.25 202 GLN A O 1
ATOM 1633 N N . SER A 1 203 ? -4.214 -5.065 -8.406 1.00 94.00 203 SER A N 1
ATOM 1634 C CA . SER A 1 203 ? -5.232 -5.276 -7.374 1.00 94.00 203 SER A CA 1
ATOM 1635 C C . SER A 1 203 ? -5.093 -4.283 -6.220 1.00 94.00 203 SER A C 1
ATOM 1637 O O . SER A 1 203 ? -6.085 -3.765 -5.719 1.00 94.00 203 SER A O 1
ATOM 1639 N N . SER A 1 204 ? -3.864 -3.957 -5.809 1.00 93.31 204 SER A N 1
ATOM 1640 C CA . SER A 1 204 ? -3.629 -2.951 -4.765 1.00 93.31 204 SER A CA 1
ATOM 1641 C C . SER A 1 204 ? -4.050 -1.546 -5.207 1.00 93.31 204 SER A C 1
ATOM 1643 O O . SER A 1 204 ? -4.580 -0.798 -4.388 1.00 93.31 204 SER A O 1
ATOM 1645 N N . ALA A 1 205 ? -3.846 -1.194 -6.481 1.00 93.38 205 ALA A N 1
ATOM 1646 C CA . ALA A 1 205 ? -4.292 0.080 -7.041 1.00 93.38 205 ALA A CA 1
ATOM 1647 C C . ALA A 1 205 ? -5.826 0.169 -7.104 1.00 93.38 205 ALA A C 1
ATOM 1649 O O . ALA A 1 205 ? -6.386 1.174 -6.671 1.00 93.38 205 ALA A O 1
ATOM 1650 N N . LEU A 1 206 ? -6.504 -0.899 -7.545 1.00 92.75 206 LEU A N 1
ATOM 1651 C CA . LEU A 1 206 ? -7.971 -0.986 -7.545 1.00 92.75 206 LEU A CA 1
ATOM 1652 C C . LEU A 1 206 ? -8.540 -0.871 -6.130 1.00 92.75 206 LEU A C 1
ATOM 1654 O O . LEU A 1 206 ? -9.421 -0.055 -5.873 1.00 92.75 206 LEU A O 1
ATOM 1658 N N . LEU A 1 207 ? -7.999 -1.644 -5.186 1.00 91.75 207 LEU A N 1
ATOM 1659 C CA . LEU A 1 207 ? -8.424 -1.584 -3.791 1.00 91.75 207 LEU A CA 1
ATOM 1660 C C . LEU A 1 207 ? -8.242 -0.182 -3.209 1.00 91.75 207 LEU A C 1
ATOM 1662 O O . LEU A 1 207 ? -9.136 0.312 -2.529 1.00 91.75 207 LEU A O 1
ATOM 1666 N N . ALA A 1 208 ? -7.118 0.479 -3.494 1.00 91.19 208 ALA A N 1
ATOM 1667 C CA . ALA A 1 208 ? -6.929 1.857 -3.075 1.00 91.19 208 ALA A CA 1
ATOM 1668 C C . ALA A 1 208 ? -7.984 2.770 -3.719 1.00 91.19 208 ALA A C 1
ATOM 1670 O O . ALA A 1 208 ? -8.679 3.466 -2.994 1.00 91.19 208 ALA A O 1
ATOM 1671 N N . ALA A 1 209 ? -8.187 2.744 -5.031 1.00 90.19 209 ALA A N 1
ATOM 1672 C CA . ALA A 1 209 ? -9.160 3.627 -5.674 1.00 90.19 209 ALA A CA 1
ATOM 1673 C C . ALA A 1 209 ? -10.595 3.447 -5.138 1.00 90.19 209 ALA A C 1
ATOM 1675 O O . ALA A 1 209 ? -11.250 4.433 -4.816 1.00 90.19 209 ALA A O 1
ATOM 1676 N N . HIS A 1 210 ? -11.052 2.203 -4.966 1.00 86.94 210 HIS A N 1
ATOM 1677 C CA . HIS A 1 210 ? -12.432 1.902 -4.569 1.00 86.94 210 HIS A CA 1
ATOM 1678 C C . HIS A 1 210 ? -12.695 2.024 -3.060 1.00 86.94 210 HIS A C 1
ATOM 1680 O O . HIS A 1 210 ? -13.804 2.373 -2.656 1.00 86.94 210 HIS A O 1
ATOM 1686 N N . TYR A 1 211 ? -11.700 1.743 -2.210 1.00 85.25 211 TYR A N 1
ATOM 1687 C CA . TYR A 1 211 ? -11.886 1.670 -0.753 1.00 85.25 211 TYR A CA 1
ATOM 1688 C C . TYR A 1 211 ? -11.209 2.808 0.027 1.00 85.25 211 TYR A C 1
ATOM 1690 O O . TYR A 1 211 ? -11.262 2.817 1.257 1.00 85.25 211 TYR A O 1
ATOM 1698 N N . SER A 1 212 ? -10.592 3.785 -0.646 1.00 78.06 212 SER A N 1
ATOM 1699 C CA . SER A 1 212 ? -9.927 4.923 0.017 1.00 78.06 212 SER A CA 1
ATOM 1700 C C . SER A 1 212 ? -10.819 6.142 0.245 1.00 78.06 212 SER A C 1
ATOM 1702 O O . SER A 1 212 ? -10.329 7.173 0.704 1.00 78.06 212 SER A O 1
ATOM 1704 N N . HIS A 1 213 ? -12.121 6.053 -0.045 1.00 65.69 213 HIS A N 1
ATOM 1705 C CA . HIS A 1 213 ? -13.073 7.136 0.200 1.00 65.69 213 HIS A CA 1
ATOM 1706 C C . HIS A 1 213 ? -13.336 7.300 1.700 1.00 65.69 213 HIS A C 1
ATOM 1708 O O . HIS A 1 213 ? -14.253 6.724 2.279 1.00 65.69 213 HIS A O 1
ATOM 1714 N N . VAL A 1 214 ? -12.476 8.085 2.341 1.00 53.78 214 VAL A N 1
ATOM 1715 C CA . VAL A 1 214 ? -12.494 8.332 3.778 1.00 53.78 214 VAL A CA 1
ATOM 1716 C C . VAL A 1 214 ? -13.215 9.649 4.062 1.00 53.78 214 VAL A C 1
ATOM 1718 O O . VAL A 1 214 ? -12.626 10.619 4.525 1.00 53.78 214 VAL A O 1
ATOM 1721 N N . ASP A 1 215 ? -14.534 9.661 3.866 1.00 53.91 215 ASP A N 1
ATOM 1722 C CA . ASP A 1 215 ? -15.392 10.512 4.699 1.00 53.91 215 ASP A CA 1
ATOM 1723 C C . ASP A 1 215 ? -15.606 9.780 6.037 1.00 53.91 215 ASP A C 1
ATOM 1725 O O . ASP A 1 215 ? -16.657 9.204 6.336 1.00 53.91 215 ASP A O 1
ATOM 1729 N N . THR A 1 216 ? -14.537 9.741 6.847 1.00 52.16 216 THR A N 1
ATOM 1730 C CA . THR A 1 216 ? -14.392 8.924 8.076 1.00 52.16 216 THR A CA 1
ATOM 1731 C C . THR A 1 216 ? -15.523 9.089 9.089 1.00 52.16 216 THR A C 1
ATOM 1733 O O . THR A 1 216 ? -15.720 8.228 9.945 1.00 52.16 216 THR A O 1
ATOM 1736 N N . ASN A 1 217 ? -16.255 10.202 9.029 1.00 45.94 217 ASN A N 1
ATOM 1737 C CA . ASN A 1 217 ? -17.316 10.504 9.982 1.00 45.94 217 ASN A CA 1
ATOM 1738 C C . ASN A 1 217 ? -18.651 9.825 9.638 1.00 45.94 217 ASN A C 1
ATOM 1740 O O . ASN A 1 217 ? -19.480 9.669 10.533 1.00 45.94 217 ASN A O 1
ATOM 1744 N N . LEU A 1 218 ? -18.858 9.401 8.384 1.00 49.31 218 LEU A N 1
ATOM 1745 C CA . LEU A 1 218 ? -20.139 8.859 7.905 1.00 49.31 218 LEU A CA 1
ATOM 1746 C C . LEU A 1 218 ? -20.031 7.469 7.257 1.00 49.31 218 LEU A C 1
ATOM 1748 O O . LEU A 1 218 ? -21.051 6.787 7.141 1.00 49.31 218 LEU A O 1
ATOM 1752 N N . ALA A 1 219 ? -18.822 7.021 6.899 1.00 53.41 219 ALA A N 1
ATOM 1753 C CA . ALA A 1 219 ? -18.601 5.804 6.111 1.00 53.41 219 ALA A CA 1
ATOM 1754 C C . ALA A 1 219 ? -19.208 4.518 6.714 1.00 53.41 219 ALA A C 1
ATOM 1756 O O . ALA A 1 219 ? -19.729 3.698 5.974 1.00 53.41 219 ALA A O 1
ATOM 1757 N N . TYR A 1 220 ? -19.238 4.351 8.040 1.00 62.00 220 TYR A N 1
ATOM 1758 C CA . TYR A 1 220 ? -19.802 3.137 8.662 1.00 62.00 220 TYR A CA 1
ATOM 1759 C C . TYR A 1 220 ? -21.308 3.227 8.971 1.00 62.00 220 TYR A C 1
ATOM 1761 O O . TYR A 1 220 ? -21.914 2.222 9.339 1.00 62.00 220 TYR A O 1
ATOM 1769 N N . PHE A 1 221 ? -21.918 4.414 8.863 1.00 52.16 221 PHE A N 1
ATOM 1770 C CA . PHE A 1 221 ? -23.371 4.580 8.999 1.00 52.16 221 PHE A CA 1
ATOM 1771 C C . PHE A 1 221 ? -24.080 4.513 7.645 1.00 52.16 221 PHE A C 1
ATOM 1773 O O . PHE A 1 221 ? -25.191 4.000 7.581 1.00 52.16 221 PHE A O 1
ATOM 1780 N N . ASN A 1 222 ? -23.426 4.990 6.581 1.00 51.16 222 ASN A N 1
ATOM 1781 C CA . ASN A 1 222 ? -23.916 4.978 5.205 1.00 51.16 222 ASN A CA 1
ATOM 1782 C C . ASN A 1 222 ? -22.764 4.595 4.267 1.00 51.16 222 ASN A C 1
ATOM 1784 O O . ASN A 1 222 ? -22.267 5.442 3.522 1.00 51.16 222 ASN A O 1
ATOM 1788 N N . ALA A 1 223 ? -22.302 3.343 4.344 1.00 53.22 223 ALA A N 1
ATOM 1789 C CA . ALA A 1 223 ? -21.245 2.868 3.458 1.00 53.22 223 ALA A CA 1
ATOM 1790 C C . ALA A 1 223 ? -21.706 3.039 2.001 1.00 53.22 223 ALA A C 1
ATOM 1792 O O . ALA A 1 223 ? -22.782 2.536 1.653 1.00 53.22 223 ALA A O 1
ATOM 1793 N N . PRO A 1 224 ? -20.957 3.769 1.153 1.00 54.09 224 PRO A N 1
ATOM 1794 C CA . PRO A 1 224 ? -21.284 3.844 -0.260 1.00 54.09 224 PRO A CA 1
ATOM 1795 C C . PRO A 1 224 ? -21.282 2.430 -0.844 1.00 54.09 224 PRO A C 1
ATOM 1797 O O . PRO A 1 224 ? -20.498 1.573 -0.432 1.00 54.09 224 PRO A O 1
ATOM 1800 N N . THR A 1 225 ? -22.179 2.171 -1.793 1.00 56.69 225 THR A N 1
ATOM 1801 C CA . THR A 1 225 ? -22.186 0.910 -2.534 1.00 56.69 225 THR A CA 1
ATOM 1802 C C . THR A 1 225 ? -20.917 0.864 -3.381 1.00 56.69 225 THR A C 1
ATOM 1804 O O . THR A 1 225 ? -20.863 1.450 -4.457 1.00 56.69 225 THR A O 1
ATOM 1807 N N . VAL A 1 226 ? -19.865 0.238 -2.855 1.00 64.50 226 VAL A N 1
ATOM 1808 C CA . VAL A 1 226 ? -18.630 0.005 -3.602 1.00 64.50 226 VAL A CA 1
ATOM 1809 C C . VAL A 1 226 ? -18.936 -1.055 -4.655 1.00 64.50 226 VAL A C 1
ATOM 1811 O O . VAL A 1 226 ? -19.442 -2.124 -4.312 1.00 64.50 226 VAL A O 1
ATOM 1814 N N . GLU A 1 227 ? -18.662 -0.758 -5.927 1.00 66.69 227 GLU A N 1
ATOM 1815 C CA . GLU A 1 227 ? -18.739 -1.765 -6.987 1.00 66.69 227 GLU A CA 1
ATOM 1816 C C . GLU A 1 227 ? -17.866 -2.968 -6.619 1.00 66.69 227 GLU A C 1
ATOM 1818 O O . GLU A 1 227 ? -16.720 -2.828 -6.183 1.00 66.69 227 GLU A O 1
ATOM 1823 N N . GLU A 1 228 ? -18.433 -4.165 -6.741 1.00 72.88 228 GLU A N 1
ATOM 1824 C CA . GLU A 1 228 ? -17.790 -5.386 -6.277 1.00 72.88 228 GLU A CA 1
ATOM 1825 C C . GLU A 1 228 ? -16.651 -5.778 -7.226 1.00 72.88 228 GLU A C 1
ATOM 1827 O O . GLU A 1 228 ? -16.842 -6.502 -8.199 1.00 72.88 228 GLU A O 1
ATOM 1832 N N . VAL A 1 229 ? -15.446 -5.286 -6.935 1.00 83.62 229 VAL A N 1
ATOM 1833 C CA . VAL A 1 229 ? -14.226 -5.585 -7.702 1.00 83.62 229 VAL A CA 1
ATOM 1834 C C . VAL A 1 229 ? -13.654 -6.976 -7.421 1.00 83.62 229 VAL A C 1
ATOM 1836 O O . VAL A 1 229 ? -12.715 -7.388 -8.085 1.00 83.62 229 VAL A O 1
ATOM 1839 N N . ASP A 1 230 ? -14.205 -7.735 -6.473 1.00 87.06 230 ASP A N 1
ATOM 1840 C CA . ASP A 1 230 ? -13.684 -9.034 -6.016 1.00 87.06 230 ASP A CA 1
ATOM 1841 C C . ASP A 1 230 ? -13.312 -10.002 -7.152 1.00 87.06 230 ASP A C 1
ATOM 1843 O O . ASP A 1 230 ? -12.310 -10.705 -7.067 1.00 87.06 230 ASP A O 1
ATOM 1847 N N . HIS A 1 231 ? -14.105 -10.018 -8.223 1.00 86.25 231 HIS A N 1
ATOM 1848 C CA . HIS A 1 231 ? -13.978 -10.956 -9.335 1.00 86.25 231 HIS A CA 1
ATOM 1849 C C . HIS A 1 231 ? -12.855 -10.618 -10.335 1.00 86.25 231 HIS A C 1
ATOM 1851 O O . HIS A 1 231 ? -12.494 -11.479 -11.134 1.00 86.25 231 HIS A O 1
ATOM 1857 N N . ILE A 1 232 ? -12.321 -9.389 -10.320 1.00 89.06 232 ILE A N 1
ATOM 1858 C CA . ILE A 1 232 ? -11.191 -8.974 -11.178 1.00 89.06 232 ILE A CA 1
ATOM 1859 C C . ILE A 1 232 ? -9.841 -9.004 -10.454 1.00 89.06 232 ILE A C 1
ATOM 1861 O O . ILE A 1 232 ? -8.801 -8.922 -11.112 1.00 89.06 232 ILE A O 1
ATOM 1865 N N . LEU A 1 233 ? -9.845 -9.088 -9.121 1.00 91.81 233 LEU A N 1
ATOM 1866 C CA . LEU A 1 233 ? -8.629 -9.068 -8.316 1.00 91.81 233 LEU A CA 1
ATOM 1867 C C . LEU A 1 233 ? -7.850 -10.384 -8.430 1.00 91.81 233 LEU A C 1
ATOM 1869 O O . LEU A 1 233 ? -8.395 -11.448 -8.712 1.00 91.81 233 LEU A O 1
ATOM 1873 N N . ASP A 1 234 ? -6.556 -10.289 -8.152 1.00 92.19 234 ASP A N 1
ATOM 1874 C CA . ASP A 1 234 ? -5.653 -11.423 -8.002 1.00 92.19 234 ASP A CA 1
ATOM 1875 C C . ASP A 1 234 ? -6.121 -12.387 -6.888 1.00 92.19 234 ASP A C 1
ATOM 1877 O O . ASP A 1 234 ? -6.500 -11.965 -5.792 1.00 92.19 234 ASP A O 1
ATOM 1881 N N . ASP A 1 235 ? -6.037 -13.699 -7.137 1.00 90.50 235 ASP A N 1
ATOM 1882 C CA . ASP A 1 235 ? -6.522 -14.734 -6.209 1.00 90.50 235 ASP A CA 1
ATOM 1883 C C . ASP A 1 235 ? -5.514 -15.073 -5.086 1.00 90.50 235 ASP A C 1
ATOM 1885 O O . ASP A 1 235 ? -5.761 -15.960 -4.253 1.00 90.50 235 ASP A O 1
ATOM 1889 N N . SER A 1 236 ? -4.368 -14.379 -5.025 1.00 90.19 236 SER A N 1
ATOM 1890 C CA . SER A 1 236 ? -3.350 -14.641 -4.007 1.00 90.19 236 SER A CA 1
ATOM 1891 C C . SER A 1 236 ? -3.847 -14.359 -2.591 1.00 90.19 236 SER A C 1
ATOM 1893 O O . SER A 1 236 ? -4.728 -13.534 -2.323 1.00 90.19 236 SER A O 1
ATOM 1895 N N . PHE A 1 237 ? -3.196 -15.025 -1.636 1.00 89.12 237 PHE A N 1
ATOM 1896 C CA . PHE A 1 237 ? -3.417 -14.801 -0.212 1.00 89.12 237 PHE A CA 1
ATOM 1897 C C . PHE A 1 237 ? -3.290 -13.317 0.167 1.00 89.12 237 PHE A C 1
ATOM 1899 O O . PHE A 1 237 ? -4.108 -12.801 0.929 1.00 89.12 237 PHE A O 1
ATOM 1906 N N . VAL A 1 238 ? -2.272 -12.625 -0.357 1.00 88.31 238 VAL A N 1
ATOM 1907 C CA . VAL A 1 238 ? -2.005 -11.222 -0.021 1.00 88.31 238 VAL A CA 1
ATOM 1908 C C . VAL A 1 238 ? -3.121 -10.314 -0.521 1.00 88.31 238 VAL A C 1
ATOM 1910 O O . VAL A 1 238 ? -3.563 -9.436 0.225 1.00 88.31 238 VAL A O 1
ATOM 1913 N N . THR A 1 239 ? -3.601 -10.529 -1.743 1.00 91.38 239 THR A N 1
ATOM 1914 C CA . THR A 1 239 ? -4.685 -9.729 -2.317 1.00 91.38 239 THR A CA 1
ATOM 1915 C C . THR A 1 239 ? -5.997 -9.965 -1.575 1.00 91.38 239 THR A C 1
ATOM 1917 O O . THR A 1 239 ? -6.631 -8.998 -1.147 1.00 91.38 239 THR A O 1
ATOM 1920 N N . LYS A 1 240 ? -6.346 -11.227 -1.288 1.00 91.62 240 LYS A N 1
ATOM 1921 C CA . LYS A 1 240 ? -7.512 -11.580 -0.457 1.00 91.62 240 LYS A CA 1
ATOM 1922 C C . LYS A 1 240 ? -7.463 -10.922 0.919 1.00 91.62 240 LYS A C 1
ATOM 1924 O O . LYS A 1 240 ? -8.448 -10.340 1.370 1.00 91.62 240 LYS A O 1
ATOM 1929 N N . GLN A 1 241 ? -6.305 -10.956 1.578 1.00 91.06 241 GLN A N 1
ATOM 1930 C CA . GLN A 1 241 ? -6.129 -10.322 2.882 1.00 91.06 241 GLN A CA 1
ATOM 1931 C C . GLN A 1 241 ? -6.305 -8.797 2.804 1.00 91.06 241 GLN A C 1
ATOM 1933 O O . GLN A 1 241 ? -6.959 -8.214 3.673 1.00 91.06 241 GLN A O 1
ATOM 1938 N N . LYS A 1 242 ? -5.751 -8.140 1.774 1.00 91.50 242 LYS A N 1
ATOM 1939 C CA . LYS A 1 242 ? -5.916 -6.693 1.549 1.00 91.50 242 LYS A CA 1
ATOM 1940 C C . LYS A 1 242 ? -7.376 -6.325 1.296 1.00 91.50 242 LYS A C 1
ATOM 1942 O O . LYS A 1 242 ? -7.851 -5.369 1.900 1.00 91.50 242 LYS A O 1
ATOM 1947 N N . LEU A 1 243 ? -8.085 -7.095 0.471 1.00 92.69 243 LEU A N 1
ATOM 1948 C CA . LEU A 1 243 ? -9.506 -6.900 0.180 1.00 92.69 243 LEU A CA 1
ATOM 1949 C C . LEU A 1 243 ? -10.359 -7.012 1.446 1.00 92.69 243 LEU A C 1
ATOM 1951 O O . LEU A 1 243 ? -11.117 -6.098 1.758 1.00 92.69 243 LEU A O 1
ATOM 1955 N N . LEU A 1 244 ? -10.210 -8.102 2.206 1.00 92.69 244 LEU A N 1
ATOM 1956 C CA . LEU A 1 244 ? -10.953 -8.285 3.454 1.00 92.69 244 LEU A CA 1
ATOM 1957 C C . LEU A 1 244 ? -10.638 -7.177 4.460 1.00 92.69 244 LEU A C 1
ATOM 1959 O O . LEU A 1 244 ? -11.540 -6.668 5.119 1.00 92.69 244 LEU A O 1
ATOM 1963 N N . THR A 1 245 ? -9.371 -6.763 4.545 1.00 92.81 245 THR A N 1
ATOM 1964 C CA . THR A 1 245 ? -8.980 -5.627 5.385 1.00 92.81 245 THR A CA 1
ATOM 1965 C C . THR A 1 245 ? -9.691 -4.360 4.922 1.00 92.81 245 THR A C 1
ATOM 1967 O O . THR A 1 245 ? -10.352 -3.726 5.731 1.00 92.81 245 THR A O 1
ATOM 1970 N N . ALA A 1 246 ? -9.640 -4.020 3.634 1.00 91.19 246 ALA A N 1
ATOM 1971 C CA . ALA A 1 246 ? -10.320 -2.848 3.087 1.00 91.19 246 ALA A CA 1
ATOM 1972 C C . ALA A 1 246 ? -11.829 -2.863 3.387 1.00 91.19 246 ALA A C 1
ATOM 1974 O O . ALA A 1 246 ? -12.361 -1.869 3.880 1.00 91.19 246 ALA A O 1
ATOM 1975 N N . LYS A 1 247 ? -12.496 -4.012 3.203 1.00 90.62 247 LYS A N 1
ATOM 1976 C CA . LYS A 1 247 ? -13.909 -4.211 3.564 1.00 90.62 247 LYS A CA 1
ATOM 1977 C C . LYS A 1 247 ? -14.161 -4.006 5.059 1.00 90.62 247 LYS A C 1
ATOM 1979 O O . LYS A 1 247 ? -15.106 -3.311 5.419 1.00 90.62 247 LYS A O 1
ATOM 1984 N N . LEU A 1 248 ? -13.303 -4.540 5.933 1.00 91.94 248 LEU A N 1
ATOM 1985 C CA . LEU A 1 248 ? -13.425 -4.362 7.384 1.00 91.94 248 LEU A CA 1
ATOM 1986 C C . LEU A 1 248 ? -13.368 -2.883 7.784 1.00 91.94 248 LEU A C 1
ATOM 1988 O O . LEU A 1 248 ? -14.142 -2.447 8.638 1.00 91.94 248 LEU A O 1
ATOM 1992 N N . LEU A 1 249 ? -12.463 -2.114 7.170 1.00 89.62 249 LEU A N 1
ATOM 1993 C CA . LEU A 1 249 ? -12.280 -0.691 7.469 1.00 89.62 249 LEU A CA 1
ATOM 1994 C C . LEU A 1 249 ? -13.504 0.147 7.071 1.00 89.62 249 LEU A C 1
ATOM 1996 O O . LEU A 1 249 ? -13.775 1.144 7.732 1.00 89.62 249 LEU A O 1
ATOM 2000 N N . GLN A 1 250 ? -14.267 -0.265 6.051 1.00 87.38 250 GLN A N 1
ATOM 2001 C CA . GLN A 1 250 ? -15.497 0.429 5.640 1.00 87.38 250 GLN A CA 1
ATOM 2002 C C . GLN A 1 250 ? -16.623 0.303 6.671 1.00 87.38 250 GLN A C 1
ATOM 2004 O O . GLN A 1 250 ? -17.413 1.224 6.859 1.00 87.38 250 GLN A O 1
ATOM 2009 N N . VAL A 1 251 ? -16.688 -0.829 7.373 1.00 88.94 251 VAL A N 1
ATOM 2010 C CA . VAL A 1 251 ? -17.786 -1.142 8.304 1.00 88.94 251 VAL A CA 1
ATOM 2011 C C . VAL A 1 251 ? -17.414 -0.956 9.779 1.00 88.94 251 VAL A C 1
ATOM 2013 O O . VAL A 1 251 ? -18.220 -1.234 10.670 1.00 88.94 251 VAL A O 1
ATOM 2016 N N . THR A 1 252 ? -16.203 -0.468 10.063 1.00 90.50 252 THR A N 1
ATOM 2017 C CA . THR A 1 252 ? -15.666 -0.349 11.426 1.00 90.50 252 THR A CA 1
ATOM 2018 C C . THR A 1 252 ? -15.229 1.088 11.724 1.00 90.50 252 THR A C 1
ATOM 2020 O O . THR A 1 252 ? -14.475 1.670 10.947 1.00 90.50 252 THR A O 1
ATOM 2023 N N . PRO A 1 253 ? -15.596 1.680 12.877 1.00 91.88 253 PRO A N 1
ATOM 2024 C CA . PRO A 1 253 ? -15.097 2.992 13.283 1.00 91.88 253 PRO A CA 1
ATOM 2025 C C . PRO A 1 253 ? -13.651 2.886 13.804 1.00 91.88 253 PRO A C 1
ATOM 2027 O O . PRO A 1 253 ? -13.400 2.940 15.008 1.00 91.88 253 PRO A O 1
ATOM 2030 N N . ILE A 1 254 ? -12.681 2.720 12.899 1.00 90.88 254 ILE A N 1
ATOM 2031 C CA . ILE A 1 254 ? -11.294 2.330 13.219 1.00 90.88 254 ILE A CA 1
ATOM 2032 C C . ILE A 1 254 ? -10.595 3.283 14.191 1.00 90.88 254 ILE A C 1
ATOM 2034 O O . ILE A 1 254 ? -9.956 2.821 15.136 1.00 90.88 254 ILE A O 1
ATOM 2038 N N . ARG A 1 255 ? -10.755 4.605 14.038 1.00 92.25 255 ARG A N 1
ATOM 2039 C CA . ARG A 1 255 ? -10.181 5.575 14.994 1.00 92.25 255 ARG A CA 1
ATOM 2040 C C . ARG A 1 255 ? -10.758 5.407 16.400 1.00 92.25 255 ARG A C 1
ATOM 2042 O O . ARG A 1 255 ? -10.003 5.435 17.368 1.00 92.25 255 ARG A O 1
ATOM 2049 N N . ALA A 1 256 ? -12.067 5.178 16.521 1.00 93.75 256 ALA A N 1
ATOM 2050 C CA . ALA A 1 256 ? -12.705 4.935 17.813 1.00 93.75 256 ALA A CA 1
ATOM 2051 C C . ALA A 1 256 ? -12.249 3.605 18.426 1.00 93.75 256 ALA A C 1
ATOM 2053 O O . ALA A 1 256 ? -11.929 3.559 19.613 1.00 93.75 256 ALA A O 1
ATOM 2054 N N . LEU A 1 257 ? -12.175 2.552 17.607 1.00 94.81 257 LEU A N 1
ATOM 2055 C CA . LEU A 1 257 ? -11.689 1.233 18.003 1.00 94.81 257 LEU A CA 1
ATOM 2056 C C . LEU A 1 257 ? -10.273 1.325 18.584 1.00 94.81 257 LEU A C 1
ATOM 2058 O O . LEU A 1 257 ? -10.059 0.935 19.729 1.00 94.81 257 LEU A O 1
ATOM 2062 N N . LEU A 1 258 ? -9.348 1.927 17.829 1.00 95.00 258 LEU A N 1
ATOM 2063 C CA . LEU A 1 258 ? -7.959 2.136 18.233 1.00 95.00 258 LEU A CA 1
ATOM 2064 C C . LEU A 1 258 ? -7.845 2.992 19.494 1.00 95.00 258 LEU A C 1
ATOM 2066 O O . LEU A 1 258 ? -7.144 2.606 20.424 1.00 95.00 258 LEU A O 1
ATOM 2070 N N . ALA A 1 259 ? -8.548 4.128 19.552 1.00 95.25 259 ALA A N 1
ATOM 2071 C CA . ALA A 1 259 ? -8.486 5.029 20.697 1.00 95.25 259 ALA A CA 1
ATOM 2072 C C . ALA A 1 259 ? -8.949 4.350 21.993 1.00 95.25 259 ALA A C 1
ATOM 2074 O O . ALA A 1 259 ? -8.359 4.581 23.047 1.00 95.25 259 ALA A O 1
ATOM 2075 N N . VAL A 1 260 ? -10.012 3.539 21.940 1.00 95.62 260 VAL A N 1
ATOM 2076 C CA . VAL A 1 260 ? -10.551 2.848 23.120 1.00 95.62 260 VAL A CA 1
ATOM 2077 C C . VAL A 1 260 ? -9.657 1.686 23.538 1.00 95.62 260 VAL A C 1
ATOM 2079 O O . VAL A 1 260 ? -9.330 1.600 24.720 1.00 95.62 260 VAL A O 1
ATOM 2082 N N . SER A 1 261 ? -9.221 0.837 22.601 1.00 95.62 261 SER A N 1
ATOM 2083 C CA . SER A 1 261 ? -8.322 -0.282 22.914 1.00 95.62 261 SER A CA 1
ATOM 2084 C C . SER A 1 261 ? -6.934 0.183 23.363 1.00 95.62 261 SER A C 1
ATOM 2086 O O . SER A 1 261 ? -6.285 -0.487 24.155 1.00 95.62 261 SER A O 1
ATOM 2088 N N . GLY A 1 262 ? -6.473 1.329 22.856 1.00 94.50 262 GLY A N 1
ATOM 2089 C CA . GLY A 1 262 ? -5.194 1.948 23.197 1.00 94.50 262 GLY A CA 1
ATOM 2090 C C . GLY A 1 262 ? -5.260 2.950 24.350 1.00 94.50 262 GLY A C 1
ATOM 2091 O O . GLY A 1 262 ? -4.324 3.726 24.516 1.00 94.50 262 GLY A O 1
ATOM 2092 N N . GLU A 1 263 ? -6.358 3.005 25.110 1.00 94.06 263 GLU A N 1
ATOM 2093 C CA . GLU A 1 263 ? -6.513 3.902 26.266 1.00 94.06 263 GLU A CA 1
ATOM 2094 C C . GLU A 1 263 ? -6.170 5.377 25.965 1.00 94.06 263 GLU A C 1
ATOM 2096 O O . GLU A 1 263 ? -5.371 6.000 26.661 1.00 94.06 263 GLU A O 1
ATOM 2101 N N . SER A 1 264 ? -6.790 5.959 24.932 1.00 93.44 264 SER A N 1
ATOM 2102 C CA . SER A 1 264 ? -6.534 7.299 24.359 1.00 93.44 264 SER A CA 1
ATOM 2103 C C . SER A 1 264 ? -5.343 7.416 23.399 1.00 93.44 264 SER A C 1
ATOM 2105 O O . SER A 1 264 ? -5.004 8.527 22.985 1.00 93.44 264 SER A O 1
ATOM 2107 N N . TRP A 1 265 ? -4.747 6.296 22.984 1.00 93.19 265 TRP A N 1
ATOM 2108 C CA . TRP A 1 265 ? -3.753 6.256 21.909 1.00 93.19 265 TRP A CA 1
ATOM 2109 C C . TRP A 1 265 ? -4.310 5.625 20.634 1.00 93.19 265 TRP A C 1
ATOM 2111 O O . TRP A 1 265 ? -4.850 4.526 20.652 1.00 93.19 265 TRP A O 1
ATOM 2121 N N . ILE A 1 266 ? -4.120 6.308 19.510 1.00 91.69 266 ILE A N 1
ATOM 2122 C CA . ILE A 1 266 ? -4.346 5.802 18.157 1.00 91.69 266 ILE A CA 1
ATOM 2123 C C . ILE A 1 266 ? -2.963 5.527 17.565 1.00 91.69 266 ILE A C 1
ATOM 2125 O O . ILE A 1 266 ? -2.318 6.413 17.005 1.00 91.69 266 ILE A O 1
ATOM 2129 N N . LEU A 1 267 ? -2.466 4.304 17.760 1.00 89.25 267 LEU A N 1
ATOM 2130 C CA . LEU A 1 267 ? -1.097 3.910 17.402 1.00 89.25 267 LEU A CA 1
ATOM 2131 C C . LEU A 1 267 ? -0.050 4.880 18.001 1.00 89.25 267 LEU A C 1
ATOM 2133 O O . LEU A 1 267 ? 0.210 4.849 19.201 1.00 89.25 267 LEU A O 1
ATOM 2137 N N . SER A 1 268 ? 0.552 5.752 17.186 1.00 84.50 268 SER A N 1
ATOM 2138 C CA . SER A 1 268 ? 1.562 6.743 17.595 1.00 84.50 268 SER A CA 1
ATOM 2139 C C . SER A 1 268 ? 1.001 8.131 17.952 1.00 84.50 268 SER A C 1
ATOM 2141 O O . SER A 1 268 ? 1.765 9.052 18.261 1.00 84.50 268 SER A O 1
ATOM 2143 N N . GLU A 1 269 ? -0.313 8.318 17.863 1.00 88.56 269 GLU A N 1
ATOM 2144 C CA . GLU A 1 269 ? -1.020 9.572 18.127 1.00 88.56 269 GLU A CA 1
ATOM 2145 C C . GLU A 1 269 ? -1.760 9.486 19.468 1.00 88.56 269 GLU A C 1
ATOM 2147 O O . GLU A 1 269 ? -2.472 8.521 19.727 1.00 88.56 269 GLU A O 1
ATOM 2152 N N . LYS A 1 270 ? -1.617 10.499 20.329 1.00 91.88 270 LYS A N 1
ATOM 2153 C CA . LYS A 1 270 ? -2.427 10.618 21.547 1.00 91.88 270 LYS A CA 1
ATOM 2154 C C . LYS A 1 270 ? -3.638 11.496 21.253 1.00 91.88 270 LYS A C 1
ATOM 2156 O O . LYS A 1 270 ? -3.464 12.592 20.723 1.00 91.88 270 LYS A O 1
ATOM 2161 N N . VAL A 1 271 ? -4.826 11.047 21.649 1.00 93.00 271 VAL A N 1
ATOM 2162 C CA . VAL A 1 271 ? -6.067 11.824 21.540 1.00 93.00 271 VAL A CA 1
ATOM 2163 C C . VAL A 1 271 ? -5.918 13.134 22.320 1.00 93.00 271 VAL A C 1
ATOM 2165 O O . VAL A 1 271 ? -5.495 13.138 23.478 1.00 93.00 271 VAL A O 1
ATOM 2168 N N . ALA A 1 272 ? -6.249 14.254 21.674 1.00 91.25 272 ALA A N 1
ATOM 2169 C CA . ALA A 1 272 ? -5.898 15.587 22.161 1.00 91.25 272 ALA A CA 1
ATOM 2170 C C . ALA A 1 272 ? -6.658 15.995 23.433 1.00 91.25 272 ALA A C 1
ATOM 2172 O O . ALA A 1 272 ? -6.124 16.736 24.259 1.00 91.25 272 ALA A O 1
ATOM 2173 N N . SER A 1 273 ? -7.897 15.522 23.608 1.00 93.94 273 SER A N 1
ATOM 2174 C CA . SER A 1 273 ? -8.742 15.904 24.741 1.00 93.94 273 SER A CA 1
ATOM 2175 C C . SER A 1 273 ? -9.557 14.743 25.316 1.00 93.94 273 SER A C 1
ATOM 2177 O O . SER A 1 273 ? -9.930 13.795 24.624 1.00 93.94 273 SER A O 1
ATOM 2179 N N . SER A 1 274 ? -9.895 14.855 26.604 1.00 94.06 274 SER A N 1
ATOM 2180 C CA . SER A 1 274 ? -10.789 13.905 27.285 1.00 94.06 274 SER A CA 1
ATOM 2181 C C . SER A 1 274 ? -12.194 13.889 26.666 1.00 94.06 274 SER A C 1
ATOM 2183 O O . SER A 1 274 ? -12.817 12.836 26.556 1.00 94.06 274 SER A O 1
ATOM 2185 N N . GLN A 1 275 ? -12.670 15.044 26.185 1.00 95.56 275 GLN A N 1
ATOM 2186 C CA . GLN A 1 275 ? -13.953 15.160 25.486 1.00 95.56 275 GLN A CA 1
ATOM 2187 C C . GLN A 1 275 ? -13.951 14.356 24.181 1.00 95.56 275 GLN A C 1
ATOM 2189 O O . GLN A 1 275 ? -14.860 13.563 23.952 1.00 95.56 275 GLN A O 1
ATOM 2194 N N . GLN A 1 276 ? -12.902 14.489 23.366 1.00 94.00 276 GLN A N 1
ATOM 2195 C CA . GLN A 1 276 ? -12.753 13.712 22.133 1.00 94.00 276 GLN A CA 1
ATOM 2196 C C . GLN A 1 276 ? -12.669 12.208 22.428 1.00 94.00 276 GLN A C 1
ATOM 2198 O O . GLN A 1 276 ? -13.288 11.398 21.741 1.00 94.00 276 GLN A O 1
ATOM 2203 N N . PHE A 1 277 ? -11.974 11.817 23.500 1.00 96.25 277 PHE A N 1
ATOM 2204 C CA . PHE A 1 277 ? -11.929 10.416 23.910 1.00 96.25 277 PHE A CA 1
ATOM 2205 C C . PHE A 1 277 ? -13.300 9.884 24.362 1.00 96.25 277 PHE A C 1
ATOM 2207 O O . PHE A 1 277 ? -13.659 8.748 24.048 1.00 96.25 277 PHE A O 1
ATOM 2214 N N . ALA A 1 278 ? -14.099 10.701 25.053 1.00 96.00 278 ALA A N 1
ATOM 2215 C CA . ALA A 1 278 ? -15.474 10.351 25.403 1.00 96.00 278 ALA A CA 1
ATOM 2216 C C . ALA A 1 278 ? -16.357 10.169 24.156 1.00 96.00 278 ALA A C 1
ATOM 2218 O O . ALA A 1 278 ? -17.157 9.231 24.115 1.00 96.00 278 ALA A O 1
ATOM 2219 N N . VAL A 1 279 ? -16.166 10.997 23.121 1.00 95.25 279 VAL A N 1
ATOM 2220 C CA . VAL A 1 279 ? -16.825 10.821 21.816 1.00 95.25 279 VAL A CA 1
ATOM 2221 C C . VAL A 1 279 ? -16.454 9.468 21.209 1.00 95.25 279 VAL A C 1
ATOM 2223 O O . VAL A 1 279 ? -17.358 8.701 20.898 1.00 95.25 279 VAL A O 1
ATOM 2226 N N . PHE A 1 280 ? -15.168 9.104 21.144 1.00 95.06 280 PHE A N 1
ATOM 2227 C CA . PHE A 1 280 ? -14.752 7.793 20.625 1.00 95.06 280 PHE A CA 1
ATOM 2228 C C . PHE A 1 280 ? -15.356 6.613 21.398 1.00 95.06 280 PHE A C 1
ATOM 2230 O O . PHE A 1 280 ? -15.835 5.659 20.784 1.00 95.06 280 PHE A O 1
ATOM 2237 N N . LYS A 1 281 ? -15.413 6.683 22.735 1.00 94.81 281 LYS A N 1
ATOM 2238 C CA . LYS A 1 281 ? -16.085 5.657 23.554 1.00 94.81 281 LYS A CA 1
ATOM 2239 C C . LYS A 1 281 ? -17.564 5.521 23.206 1.00 94.81 281 LYS A C 1
ATOM 2241 O O . LYS A 1 281 ? -18.068 4.404 23.104 1.00 94.81 281 LYS A O 1
ATOM 2246 N N . ASN A 1 282 ? -18.259 6.645 23.047 1.00 94.12 282 ASN A N 1
ATOM 2247 C CA . ASN A 1 282 ? -19.672 6.645 22.690 1.00 94.12 282 ASN A CA 1
ATOM 2248 C C . ASN A 1 282 ? -19.884 6.099 21.276 1.00 94.12 282 ASN A C 1
ATOM 2250 O O . ASN A 1 282 ? -20.732 5.231 21.104 1.00 94.12 282 ASN A O 1
ATOM 2254 N N . THR A 1 283 ? -19.074 6.520 20.302 1.00 93.19 283 THR A N 1
ATOM 2255 C CA . THR A 1 283 ? -19.094 5.993 18.932 1.00 93.19 283 THR A CA 1
ATOM 2256 C C . THR A 1 283 ? -18.933 4.476 18.911 1.00 93.19 283 THR A C 1
ATOM 2258 O O . THR A 1 283 ? -19.766 3.781 18.333 1.00 93.19 283 THR A O 1
ATOM 2261 N N . LEU A 1 284 ? -17.912 3.945 19.593 1.00 93.62 284 LEU A N 1
ATOM 2262 C CA . LEU A 1 284 ? -17.653 2.506 19.613 1.00 93.62 284 LEU A CA 1
ATOM 2263 C C . LEU A 1 284 ? -18.783 1.729 20.302 1.00 93.62 284 LEU A C 1
ATOM 2265 O O . LEU A 1 284 ? -19.204 0.688 19.803 1.00 93.62 284 LEU A O 1
ATOM 2269 N N . ARG A 1 285 ? -19.320 2.251 21.414 1.00 92.19 285 ARG A N 1
ATOM 2270 C CA . ARG A 1 285 ? -20.455 1.637 22.120 1.00 92.19 285 ARG A CA 1
ATOM 2271 C C . ARG A 1 285 ? -21.709 1.603 21.248 1.00 92.19 285 ARG A C 1
ATOM 2273 O O . ARG A 1 285 ? -22.392 0.583 21.211 1.00 92.19 285 ARG A O 1
ATOM 2280 N N . THR A 1 286 ? -22.009 2.706 20.564 1.00 90.88 286 THR A N 1
ATOM 2281 C CA . THR A 1 286 ? -23.162 2.811 19.663 1.00 90.88 286 THR A CA 1
ATOM 2282 C C . THR A 1 286 ? -23.027 1.865 18.481 1.00 90.88 286 THR A C 1
ATOM 2284 O O . THR A 1 286 ? -24.000 1.214 18.134 1.00 90.88 286 THR A O 1
ATOM 2287 N N . TRP A 1 287 ? -21.840 1.740 17.890 1.00 92.50 287 TRP A N 1
ATOM 2288 C CA . TRP A 1 287 ? -21.592 0.793 16.802 1.00 92.50 287 TRP A CA 1
ATOM 2289 C C . TRP A 1 287 ? -21.706 -0.672 17.266 1.00 92.50 287 TRP A C 1
ATOM 2291 O O . TRP A 1 287 ? -22.406 -1.472 16.644 1.00 92.50 287 TRP A O 1
ATOM 2301 N N . ALA A 1 288 ? -21.094 -1.021 18.403 1.00 92.00 288 ALA A N 1
ATOM 2302 C CA . ALA A 1 288 ? -21.108 -2.387 18.929 1.00 92.00 288 ALA A CA 1
ATOM 2303 C C . ALA A 1 288 ? -22.509 -2.837 19.382 1.00 92.00 288 ALA A C 1
ATOM 2305 O O . ALA A 1 288 ? -22.857 -4.012 19.262 1.00 92.00 288 ALA A O 1
ATOM 2306 N N . SER A 1 289 ? -23.348 -1.918 19.873 1.00 89.06 289 SER A N 1
ATOM 2307 C CA . SER A 1 289 ? -24.709 -2.253 20.308 1.00 89.06 289 SER A CA 1
ATOM 2308 C C . SER A 1 289 ? -25.611 -2.716 19.157 1.00 89.06 289 SER A C 1
ATOM 2310 O O . SER A 1 289 ? -26.552 -3.476 19.408 1.00 89.06 289 SER A O 1
ATOM 2312 N N . GLN A 1 290 ? -25.292 -2.342 17.910 1.00 87.88 290 GLN A N 1
ATOM 2313 C CA . GLN A 1 290 ? -26.074 -2.718 16.729 1.00 87.88 290 GLN A CA 1
ATOM 2314 C C . GLN A 1 290 ? -26.029 -4.234 16.438 1.00 87.88 290 GLN A C 1
ATOM 2316 O O . GLN A 1 290 ? -26.923 -4.778 15.790 1.00 87.88 290 GLN A O 1
ATOM 2321 N N . ILE A 1 291 ? -25.039 -4.961 16.969 1.00 86.06 291 ILE A N 1
ATOM 2322 C CA . ILE A 1 291 ? -24.958 -6.431 16.846 1.00 86.06 291 ILE A CA 1
ATOM 2323 C C . ILE A 1 291 ? -26.226 -7.093 17.378 1.00 86.06 291 ILE A C 1
ATOM 2325 O O . ILE A 1 291 ? -26.722 -8.068 16.814 1.00 86.06 291 ILE A O 1
ATOM 2329 N N . TRP A 1 292 ? -26.772 -6.521 18.446 1.00 82.75 292 TRP A N 1
ATOM 2330 C CA . TRP A 1 292 ? -27.915 -7.061 19.164 1.00 82.75 292 TRP A CA 1
ATOM 2331 C C . TRP A 1 292 ? -29.242 -6.450 18.727 1.00 82.75 292 TRP A C 1
ATOM 2333 O O . TRP A 1 292 ? -30.287 -6.875 19.215 1.00 82.75 292 TRP A O 1
ATOM 2343 N N . THR A 1 293 ? -29.229 -5.452 17.842 1.00 80.00 293 THR A N 1
ATOM 2344 C CA . THR A 1 293 ? -30.470 -4.895 17.310 1.00 80.00 293 THR A CA 1
ATOM 2345 C C . THR A 1 293 ? -31.001 -5.807 16.198 1.00 80.00 293 THR A C 1
ATOM 2347 O O . THR A 1 293 ? -30.247 -6.161 15.276 1.00 80.00 293 THR A O 1
ATOM 2350 N N . PRO A 1 294 ? -32.274 -6.238 16.272 1.00 67.88 294 PRO A N 1
ATOM 2351 C CA . PRO A 1 294 ? -32.889 -7.021 15.211 1.00 67.88 294 PRO A CA 1
ATOM 2352 C C . PRO A 1 294 ? -32.948 -6.177 13.935 1.00 67.88 294 PRO A C 1
ATOM 2354 O O . PRO A 1 294 ? -33.350 -5.015 13.970 1.00 67.88 294 PRO A O 1
ATOM 2357 N N . SER A 1 295 ? -32.509 -6.756 12.818 1.00 64.81 295 SER A N 1
ATOM 2358 C CA . SER A 1 295 ? -32.542 -6.098 11.513 1.00 64.81 295 SER A CA 1
ATOM 2359 C C . SER A 1 295 ? -34.004 -5.958 11.092 1.00 64.81 295 SER A C 1
ATOM 2361 O O . SER A 1 295 ? -34.626 -6.936 10.690 1.00 64.81 295 SER A O 1
ATOM 2363 N N . THR A 1 296 ? -34.583 -4.768 11.247 1.00 58.34 296 THR A N 1
ATOM 2364 C CA . THR A 1 296 ? -36.000 -4.520 10.935 1.00 58.34 296 THR A CA 1
ATOM 2365 C C . THR A 1 296 ? -36.277 -4.479 9.432 1.00 58.34 296 THR A C 1
ATOM 2367 O O . THR A 1 296 ? -37.415 -4.698 9.036 1.00 58.34 296 THR A O 1
ATOM 2370 N N . ASN A 1 297 ? -35.241 -4.297 8.601 1.00 55.09 297 ASN A N 1
ATOM 2371 C CA . ASN A 1 297 ? -35.308 -4.353 7.142 1.00 55.09 297 ASN A CA 1
ATOM 2372 C C . ASN A 1 297 ? -34.245 -5.324 6.602 1.00 55.09 297 ASN A C 1
ATOM 2374 O O . ASN A 1 297 ? -33.062 -5.202 6.912 1.00 55.09 297 ASN A O 1
ATOM 2378 N N . SER A 1 298 ? -34.661 -6.282 5.774 1.00 49.25 298 SER A N 1
ATOM 2379 C CA . SER A 1 298 ? -33.834 -7.369 5.224 1.00 49.25 298 SER A CA 1
ATOM 2380 C C . SER A 1 298 ? -32.771 -6.936 4.201 1.00 49.25 298 SER A C 1
ATOM 2382 O O . SER A 1 298 ? -32.057 -7.786 3.680 1.00 49.25 298 SER A O 1
ATOM 2384 N N . SER A 1 299 ? -32.665 -5.642 3.890 1.00 49.03 299 SER A N 1
ATOM 2385 C CA . SER A 1 299 ? -31.786 -5.093 2.847 1.00 49.03 299 SER A CA 1
ATOM 2386 C C . SER A 1 299 ? -30.630 -4.230 3.364 1.00 49.03 299 SER A C 1
ATOM 2388 O O . SER A 1 299 ? -29.777 -3.845 2.571 1.00 49.03 299 SER A O 1
ATOM 2390 N N . GLN A 1 300 ? -30.556 -3.939 4.667 1.00 53.19 300 GLN A N 1
ATOM 2391 C CA . GLN A 1 300 ? -29.417 -3.236 5.264 1.00 53.19 300 GLN A CA 1
ATOM 2392 C C . GLN A 1 300 ? -28.747 -4.147 6.284 1.00 53.19 300 GLN A C 1
ATOM 2394 O O . GLN A 1 300 ? -29.255 -4.362 7.389 1.00 53.19 300 GLN A O 1
ATOM 2399 N N . SER A 1 301 ? -27.607 -4.716 5.891 1.00 58.16 301 SER A N 1
ATOM 2400 C CA . SER A 1 301 ? -26.734 -5.362 6.859 1.00 58.16 301 SER A CA 1
ATOM 2401 C C . SER A 1 301 ? -26.250 -4.324 7.869 1.00 58.16 301 SER A C 1
ATOM 2403 O O . SER A 1 301 ? -26.023 -3.157 7.550 1.00 58.16 301 SER A O 1
ATOM 2405 N N . VAL A 1 302 ? -26.171 -4.743 9.126 1.00 77.56 302 VAL A N 1
ATOM 2406 C CA . VAL A 1 302 ? -25.732 -3.881 10.217 1.00 77.56 302 VAL A CA 1
ATOM 2407 C C . VAL A 1 302 ? -24.208 -3.902 10.221 1.00 77.56 302 VAL A C 1
ATOM 2409 O O . VAL A 1 302 ? -23.631 -4.971 10.410 1.00 77.56 302 VAL A O 1
ATOM 2412 N N . ALA A 1 303 ? -23.566 -2.742 10.067 1.00 85.75 303 ALA A N 1
ATOM 2413 C CA . ALA A 1 303 ? -22.114 -2.615 9.898 1.00 85.75 303 ALA A CA 1
ATOM 2414 C C . ALA A 1 303 ? -21.288 -3.435 10.911 1.00 85.75 303 ALA A C 1
ATOM 2416 O O . ALA A 1 303 ? -20.298 -4.066 10.552 1.00 85.75 303 ALA A O 1
ATOM 2417 N N . SER A 1 304 ? -21.712 -3.512 12.176 1.00 88.81 304 SER A N 1
ATOM 2418 C CA . SER A 1 304 ? -21.017 -4.313 13.194 1.00 88.81 304 SER A CA 1
ATOM 2419 C C . SER A 1 304 ? -21.162 -5.834 13.031 1.00 88.81 304 SER A C 1
ATOM 2421 O O . SER A 1 304 ? -20.251 -6.570 13.413 1.00 88.81 304 SER A O 1
ATOM 2423 N N . LYS A 1 305 ? -22.257 -6.328 12.434 1.00 89.88 305 LYS A N 1
ATOM 2424 C CA . LYS A 1 305 ? -22.414 -7.749 12.066 1.00 89.88 305 LYS A CA 1
ATOM 2425 C C . LYS A 1 305 ? -21.523 -8.103 10.875 1.00 89.88 305 LYS A C 1
ATOM 2427 O O . LYS A 1 305 ? -20.871 -9.146 10.906 1.00 89.88 305 LYS A O 1
ATOM 2432 N N . ASP A 1 306 ? -21.445 -7.221 9.878 1.00 90.56 306 ASP A N 1
ATOM 2433 C CA . ASP A 1 306 ? -20.517 -7.386 8.752 1.00 90.56 306 ASP A CA 1
ATOM 2434 C C . ASP A 1 306 ? -19.070 -7.373 9.232 1.00 90.56 306 ASP A C 1
ATOM 2436 O O . ASP A 1 306 ? -18.296 -8.258 8.876 1.00 90.56 306 ASP A O 1
ATOM 2440 N N . ALA A 1 307 ? -18.719 -6.432 10.111 1.00 93.31 307 ALA A N 1
ATOM 2441 C CA . ALA A 1 307 ? -17.387 -6.356 10.693 1.00 93.31 307 ALA A CA 1
ATOM 2442 C C . ALA A 1 307 ? -17.009 -7.641 11.438 1.00 93.31 307 ALA A C 1
ATOM 2444 O O . ALA A 1 307 ? -15.889 -8.121 11.289 1.00 93.31 307 ALA A O 1
ATOM 2445 N N . LEU A 1 308 ? -17.937 -8.225 12.210 1.00 95.00 308 LEU A N 1
ATOM 2446 C CA . LEU A 1 308 ? -17.716 -9.505 12.884 1.00 95.00 308 LEU A CA 1
ATOM 2447 C C . LEU A 1 308 ? -17.435 -10.627 11.882 1.00 95.00 308 LEU A C 1
ATOM 2449 O O . LEU A 1 308 ? -16.467 -11.366 12.052 1.00 95.00 308 LEU A O 1
ATOM 2453 N N . LYS A 1 309 ? -18.269 -10.746 10.842 1.00 95.06 309 LYS A N 1
ATOM 2454 C CA . LYS A 1 309 ? -18.106 -11.765 9.801 1.00 95.06 309 LYS A CA 1
ATOM 2455 C C . LYS A 1 309 ? -16.753 -11.616 9.103 1.00 95.06 309 LYS A C 1
ATOM 2457 O O . LYS A 1 309 ? -15.971 -12.559 9.091 1.00 95.06 309 LYS A O 1
ATOM 2462 N N . ILE A 1 310 ? -16.441 -10.413 8.625 1.00 95.25 310 ILE A N 1
ATOM 2463 C CA . ILE A 1 310 ? -15.182 -10.119 7.931 1.00 95.25 310 ILE A CA 1
ATOM 2464 C C . ILE A 1 310 ? -13.978 -10.355 8.856 1.00 95.25 310 ILE A C 1
ATOM 2466 O O . ILE A 1 310 ? -12.968 -10.901 8.421 1.00 95.25 310 ILE A O 1
ATOM 2470 N N . ALA A 1 311 ? -14.066 -9.989 10.139 1.00 96.31 311 ALA A N 1
ATOM 2471 C CA . ALA A 1 311 ? -13.000 -10.246 11.106 1.00 96.31 311 ALA A CA 1
ATOM 2472 C C . ALA A 1 311 ? -12.729 -11.749 11.277 1.00 96.31 311 ALA A C 1
ATOM 2474 O O . ALA A 1 311 ? -11.570 -12.163 11.307 1.00 96.31 311 ALA A O 1
ATOM 2475 N N . VAL A 1 312 ? -13.780 -12.573 11.350 1.00 96.75 312 VAL A N 1
ATOM 2476 C CA . VAL A 1 312 ? -13.642 -14.036 11.384 1.00 96.75 312 VAL A CA 1
ATOM 2477 C C . VAL A 1 312 ? -13.017 -14.551 10.087 1.00 96.75 312 VAL A C 1
ATOM 2479 O O . VAL A 1 312 ? -12.072 -15.336 10.162 1.00 96.75 312 VAL A O 1
ATOM 2482 N N . ASP A 1 313 ? -13.465 -14.066 8.927 1.00 95.62 313 ASP A N 1
ATOM 2483 C CA . ASP A 1 313 ? -12.925 -14.461 7.620 1.00 95.62 313 ASP A CA 1
ATOM 2484 C C . ASP A 1 313 ? -11.422 -14.135 7.505 1.00 95.62 313 ASP A C 1
ATOM 2486 O O . ASP A 1 313 ? -10.638 -14.973 7.058 1.00 95.62 313 ASP A O 1
ATOM 2490 N N . ILE A 1 314 ? -10.979 -12.961 7.982 1.00 94.44 314 ILE A N 1
ATOM 2491 C CA . ILE A 1 314 ? -9.552 -12.581 8.030 1.00 94.44 314 ILE A CA 1
ATOM 2492 C C . ILE A 1 314 ? -8.752 -13.566 8.886 1.00 94.44 314 ILE A C 1
ATOM 2494 O O . ILE A 1 314 ? -7.679 -14.016 8.477 1.00 94.44 314 ILE A O 1
ATOM 2498 N N . LEU A 1 315 ? -9.242 -13.896 10.083 1.00 93.69 315 LEU A N 1
ATOM 2499 C CA . LEU A 1 315 ? -8.526 -14.795 10.988 1.00 93.69 315 LEU A CA 1
ATOM 2500 C C . LEU A 1 315 ? -8.478 -16.223 10.447 1.00 93.69 315 LEU A C 1
ATOM 2502 O O . LEU A 1 315 ? -7.424 -16.851 10.505 1.00 93.69 315 LEU A O 1
ATOM 2506 N N . GLN A 1 316 ? -9.573 -16.716 9.868 1.00 93.94 316 GLN A N 1
ATOM 2507 C CA . GLN A 1 316 ? -9.609 -18.022 9.211 1.00 93.94 316 GLN A CA 1
AT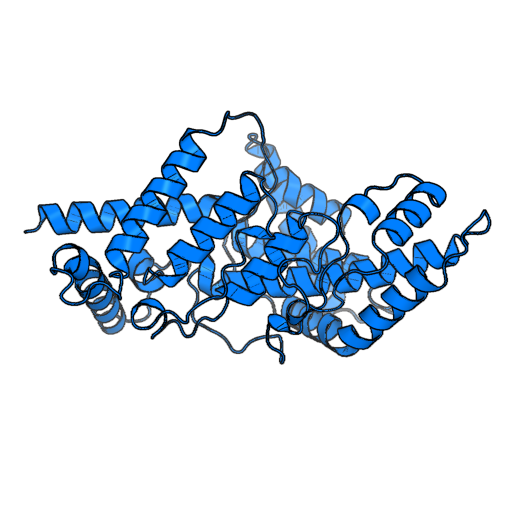OM 2508 C C . GLN A 1 316 ? -8.645 -18.081 8.025 1.00 93.94 316 GLN A C 1
ATOM 2510 O O . GLN A 1 316 ? -7.881 -19.041 7.913 1.00 93.94 316 GLN A O 1
ATOM 2515 N N . LEU A 1 317 ? -8.622 -17.037 7.188 1.00 91.44 317 LEU A N 1
ATOM 2516 C CA . LEU A 1 317 ? -7.696 -16.926 6.063 1.00 91.44 317 LEU A CA 1
ATOM 2517 C C . LEU A 1 317 ? -6.242 -17.044 6.541 1.00 91.44 317 LEU A C 1
ATOM 2519 O O . LEU A 1 317 ? -5.465 -17.820 5.987 1.00 91.44 317 LEU A O 1
ATOM 2523 N N . VAL A 1 318 ? -5.876 -16.316 7.600 1.00 89.12 318 VAL A N 1
ATOM 2524 C CA . VAL A 1 318 ? -4.513 -16.319 8.155 1.00 89.12 318 VAL A CA 1
ATOM 2525 C C . VAL A 1 318 ? -4.169 -17.647 8.830 1.00 89.12 318 VAL A C 1
ATOM 2527 O O . VAL A 1 318 ? -3.058 -18.140 8.649 1.00 89.12 318 VAL A O 1
ATOM 2530 N N . MET A 1 319 ? -5.105 -18.258 9.561 1.00 88.06 319 MET A N 1
ATOM 2531 C CA . MET A 1 319 ? -4.915 -19.576 10.180 1.00 88.06 319 MET A CA 1
ATOM 2532 C C . MET A 1 319 ? -4.749 -20.694 9.145 1.00 88.06 319 MET A C 1
ATOM 2534 O O . MET A 1 319 ? -4.036 -21.661 9.402 1.00 88.06 319 MET A O 1
ATOM 2538 N N . GLY A 1 320 ? -5.380 -20.561 7.975 1.00 83.88 320 GLY A N 1
ATOM 2539 C CA . GLY A 1 320 ? -5.233 -21.497 6.861 1.00 83.88 320 GLY A CA 1
ATOM 2540 C C . GLY A 1 320 ? -3.885 -21.408 6.137 1.00 83.88 320 GLY A C 1
ATOM 2541 O O . GLY A 1 320 ? -3.552 -22.304 5.360 1.00 83.88 320 GLY A O 1
ATOM 2542 N N . LYS A 1 321 ? -3.084 -20.359 6.375 1.00 77.88 321 LYS A N 1
ATOM 2543 C CA . LYS A 1 321 ? -1.800 -20.166 5.693 1.00 77.88 321 LYS A CA 1
ATOM 2544 C C . LYS A 1 321 ? -0.700 -21.025 6.326 1.00 77.88 321 LYS A C 1
ATOM 2546 O O . LYS A 1 321 ? -0.345 -20.853 7.490 1.00 77.88 321 LYS A O 1
ATOM 2551 N N . GLN A 1 322 ? -0.067 -21.888 5.529 1.00 58.78 322 GLN A N 1
ATOM 2552 C CA . GLN A 1 322 ? 1.213 -22.499 5.904 1.00 58.78 322 GLN A CA 1
ATOM 2553 C C . GLN A 1 322 ? 2.310 -21.425 5.996 1.00 58.78 322 GLN A C 1
ATOM 2555 O O . GLN A 1 322 ? 2.437 -20.572 5.119 1.00 58.78 322 GLN A O 1
ATOM 2560 N N . ALA A 1 323 ? 3.134 -21.493 7.045 1.00 56.78 323 ALA A N 1
ATOM 2561 C CA . ALA A 1 323 ? 4.137 -20.494 7.442 1.00 56.78 323 ALA A CA 1
ATOM 2562 C C . ALA A 1 323 ? 5.270 -20.203 6.424 1.00 56.78 323 ALA A C 1
ATOM 2564 O O . ALA A 1 323 ? 6.251 -19.550 6.768 1.00 56.78 323 ALA A O 1
ATOM 2565 N N . GLN A 1 324 ? 5.179 -20.688 5.184 1.00 48.19 324 GLN A N 1
ATOM 2566 C CA . GLN A 1 324 ? 6.299 -20.745 4.241 1.00 48.19 324 GLN A CA 1
ATOM 2567 C C . GLN A 1 324 ? 6.400 -19.572 3.257 1.00 48.19 324 GLN A C 1
ATOM 2569 O O . GLN A 1 324 ? 7.359 -19.528 2.495 1.00 48.19 324 GLN A O 1
ATOM 2574 N N . CYS A 1 325 ? 5.492 -18.592 3.276 1.00 46.56 325 CYS A N 1
ATOM 2575 C CA . CYS A 1 325 ? 5.570 -17.467 2.338 1.00 46.56 325 CYS A CA 1
ATOM 2576 C C . CYS A 1 325 ? 5.605 -16.110 3.057 1.00 46.56 325 CYS A C 1
ATOM 2578 O O . CYS A 1 325 ? 4.564 -15.502 3.341 1.00 46.56 325 CYS A O 1
ATOM 2580 N N . CYS A 1 326 ? 6.826 -15.659 3.369 1.00 48.34 326 CYS A N 1
ATOM 2581 C CA . CYS A 1 326 ? 7.141 -14.286 3.769 1.00 48.34 326 CYS A CA 1
ATOM 2582 C C . CYS A 1 326 ? 7.105 -13.374 2.537 1.00 48.34 326 CYS A C 1
ATOM 2584 O O . CYS A 1 326 ? 8.143 -12.964 2.026 1.00 48.34 326 CYS A O 1
ATOM 2586 N N . GLU A 1 327 ? 5.913 -13.056 2.043 1.00 60.28 327 GLU A N 1
ATOM 2587 C CA . GLU A 1 327 ? 5.782 -11.967 1.078 1.00 60.28 327 GLU A CA 1
ATOM 2588 C C . GLU A 1 327 ? 5.933 -10.624 1.800 1.00 60.28 327 GLU A C 1
ATOM 2590 O O . GLU A 1 327 ? 5.323 -10.377 2.847 1.00 60.28 327 GLU A O 1
ATOM 2595 N N . LEU A 1 328 ? 6.782 -9.756 1.243 1.00 58.94 328 LEU A N 1
ATOM 2596 C CA . LEU A 1 328 ? 7.049 -8.409 1.740 1.00 58.94 328 LEU A CA 1
ATOM 2597 C C . LEU A 1 328 ? 5.782 -7.547 1.615 1.00 58.94 328 LEU A C 1
ATOM 2599 O O . LEU A 1 328 ? 5.599 -6.841 0.630 1.00 58.94 328 LEU A O 1
ATOM 2603 N N . ASN A 1 329 ? 4.892 -7.585 2.609 1.00 69.50 329 ASN A N 1
ATOM 2604 C CA . ASN A 1 329 ? 3.655 -6.802 2.578 1.00 69.50 329 ASN A CA 1
ATOM 2605 C C . ASN A 1 329 ? 3.531 -5.913 3.821 1.00 69.50 329 ASN A C 1
ATOM 2607 O O . ASN A 1 329 ? 3.094 -6.359 4.887 1.00 69.50 329 ASN A O 1
ATOM 2611 N N . MET A 1 330 ? 3.985 -4.661 3.713 1.00 71.06 330 MET A N 1
ATOM 2612 C CA . MET A 1 330 ? 3.875 -3.692 4.809 1.00 71.06 330 MET A CA 1
ATOM 2613 C C . MET A 1 330 ? 2.407 -3.355 5.077 1.00 71.06 330 MET A C 1
ATOM 2615 O O . MET A 1 330 ? 1.656 -3.074 4.150 1.00 71.06 330 MET A O 1
ATOM 2619 N N . GLY A 1 331 ? 2.000 -3.408 6.346 1.00 72.88 331 GLY A N 1
ATOM 2620 C CA . GLY A 1 331 ? 0.623 -3.143 6.759 1.00 72.88 331 GLY A CA 1
ATOM 2621 C C . GLY A 1 331 ? -0.314 -4.353 6.689 1.00 72.88 331 GLY A C 1
ATOM 2622 O O . GLY A 1 331 ? -1.448 -4.246 7.143 1.00 72.88 331 GLY A O 1
ATOM 2623 N N . SER A 1 332 ? 0.128 -5.514 6.189 1.00 72.75 332 SER A N 1
ATOM 2624 C CA . SER A 1 332 ? -0.679 -6.752 6.205 1.00 72.75 332 SER A CA 1
ATOM 2625 C C . SER A 1 332 ? -1.026 -7.231 7.617 1.00 72.75 332 SER A C 1
ATOM 2627 O O . SER A 1 332 ? -2.110 -7.756 7.866 1.00 72.75 332 SER A O 1
ATOM 2629 N N . ASP A 1 333 ? -0.124 -6.983 8.562 1.00 83.94 333 ASP A N 1
ATOM 2630 C CA . ASP A 1 333 ? -0.295 -7.198 9.994 1.00 83.94 333 ASP A CA 1
ATOM 2631 C C . ASP A 1 333 ? -1.459 -6.377 10.578 1.00 83.94 333 ASP A C 1
ATOM 2633 O O . ASP A 1 333 ? -2.122 -6.830 11.515 1.00 83.94 333 ASP A O 1
ATOM 2637 N N . MET A 1 334 ? -1.781 -5.223 9.983 1.00 89.44 334 MET A N 1
ATOM 2638 C CA . MET A 1 334 ? -2.860 -4.356 10.465 1.00 89.44 334 MET A CA 1
ATOM 2639 C C . MET A 1 334 ? -4.240 -4.996 10.314 1.00 89.44 334 MET A C 1
ATOM 2641 O O . MET A 1 334 ? -5.063 -4.854 11.212 1.00 89.44 334 MET A O 1
ATOM 2645 N N . GLY A 1 335 ? -4.493 -5.752 9.241 1.00 91.69 335 GLY A N 1
ATOM 2646 C CA . GLY A 1 335 ? -5.780 -6.432 9.052 1.00 91.69 335 GLY A CA 1
ATOM 2647 C C . GLY A 1 335 ? -6.088 -7.431 10.170 1.00 91.69 335 GLY A C 1
ATOM 2648 O O . GLY A 1 335 ? -7.185 -7.436 10.726 1.00 91.69 335 GLY A O 1
ATOM 2649 N N . VAL A 1 336 ? -5.086 -8.224 10.564 1.00 93.25 336 VAL A N 1
ATOM 2650 C CA . VAL A 1 336 ? -5.191 -9.191 11.673 1.00 93.25 336 VAL A CA 1
ATOM 2651 C C . VAL A 1 336 ? -5.364 -8.481 13.009 1.00 93.25 336 VAL A C 1
ATOM 2653 O O . VAL A 1 336 ? -6.184 -8.888 13.835 1.00 93.25 336 VAL A O 1
ATOM 2656 N N . TYR A 1 337 ? -4.611 -7.401 13.215 1.00 94.44 337 TYR A N 1
ATOM 2657 C CA . TYR A 1 337 ? -4.738 -6.568 14.402 1.00 94.44 337 TYR A CA 1
ATOM 2658 C C . TYR A 1 337 ? -6.158 -5.998 14.534 1.00 94.44 337 TYR A C 1
ATOM 2660 O O . TYR A 1 337 ? -6.798 -6.189 15.566 1.00 94.44 337 TYR A O 1
ATOM 2668 N N . PHE A 1 338 ? -6.703 -5.396 13.474 1.00 95.12 338 PHE A N 1
ATOM 2669 C CA . PHE A 1 338 ? -8.065 -4.860 13.471 1.00 95.12 338 PHE A CA 1
ATOM 2670 C C . PHE A 1 338 ? -9.133 -5.933 13.667 1.00 95.12 338 PHE A C 1
ATOM 2672 O O . PHE A 1 338 ? -10.027 -5.739 14.489 1.00 95.12 338 PHE A O 1
ATOM 2679 N N . ALA A 1 339 ? -9.020 -7.078 12.990 1.00 96.25 339 ALA A N 1
ATOM 2680 C CA . ALA A 1 339 ? -9.938 -8.200 13.179 1.00 96.25 339 ALA A CA 1
ATOM 2681 C C . ALA A 1 339 ? -9.967 -8.667 14.646 1.00 96.25 339 ALA A C 1
ATOM 2683 O O . ALA A 1 339 ? -11.034 -8.886 15.224 1.00 96.25 339 ALA A O 1
ATOM 2684 N N . SER A 1 340 ? -8.796 -8.731 15.284 1.00 97.00 340 SER A N 1
ATOM 2685 C CA . SER A 1 340 ? -8.667 -9.094 16.698 1.00 97.00 340 SER A CA 1
ATOM 2686 C C . SER A 1 340 ? -9.326 -8.063 17.622 1.00 97.00 340 SER A C 1
ATOM 2688 O O . SER A 1 340 ? -10.038 -8.435 18.554 1.00 97.00 340 SER A O 1
ATOM 2690 N N . LEU A 1 341 ? -9.142 -6.765 17.353 1.00 96.94 341 LEU A N 1
ATOM 2691 C CA . LEU A 1 341 ? -9.773 -5.689 18.125 1.00 96.94 341 LEU A CA 1
ATOM 2692 C C . LEU A 1 341 ? -11.299 -5.664 17.966 1.00 96.94 341 LEU A C 1
ATOM 2694 O O . LEU A 1 341 ? -12.013 -5.381 18.932 1.00 96.94 341 LEU A O 1
ATOM 2698 N N . VAL A 1 342 ? -11.808 -5.973 16.771 1.00 96.69 342 VAL A N 1
ATOM 2699 C CA . VAL A 1 342 ? -13.248 -6.119 16.523 1.00 96.69 342 VAL A CA 1
ATOM 2700 C C . VAL A 1 342 ? -13.809 -7.241 17.391 1.00 96.69 342 VAL A C 1
ATOM 2702 O O . VAL A 1 342 ? -14.727 -6.995 18.171 1.00 96.69 342 VAL A O 1
ATOM 2705 N N . LEU A 1 343 ? -13.211 -8.436 17.363 1.00 96.00 343 LEU A N 1
ATOM 2706 C CA . LEU A 1 343 ? -13.639 -9.542 18.226 1.00 96.00 343 LEU A CA 1
ATOM 2707 C C . LEU A 1 343 ? -13.567 -9.192 19.715 1.00 96.00 343 LEU A C 1
ATOM 2709 O O . LEU A 1 343 ? -14.511 -9.465 20.459 1.00 96.00 343 LEU A O 1
ATOM 2713 N N . TRP A 1 344 ? -12.484 -8.551 20.155 1.00 95.94 344 TRP A N 1
ATOM 2714 C CA . TRP A 1 344 ? -12.344 -8.084 21.534 1.00 95.94 344 TRP A CA 1
ATOM 2715 C C . TRP A 1 344 ? -13.472 -7.121 21.933 1.00 95.94 344 TRP A C 1
ATOM 2717 O O . TRP A 1 344 ? -14.094 -7.283 22.981 1.00 95.94 344 TRP A O 1
ATOM 2727 N N . THR A 1 345 ? -13.805 -6.151 21.082 1.00 95.50 345 THR A N 1
ATOM 2728 C CA . THR A 1 345 ? -14.888 -5.191 21.354 1.00 95.50 345 THR A CA 1
ATOM 2729 C C . THR A 1 345 ? -16.241 -5.896 21.473 1.00 95.50 345 THR A C 1
ATOM 2731 O O . THR A 1 345 ? -17.033 -5.619 22.373 1.00 95.50 345 THR A O 1
ATOM 2734 N N . ILE A 1 346 ? -16.516 -6.845 20.585 1.00 92.88 346 ILE A N 1
ATOM 2735 C CA . ILE A 1 346 ? -17.797 -7.558 20.549 1.00 92.88 346 ILE A CA 1
ATOM 2736 C C . ILE A 1 346 ? -17.952 -8.472 21.767 1.00 92.88 346 ILE A C 1
ATOM 2738 O O . ILE A 1 346 ? -18.991 -8.483 22.421 1.00 92.88 346 ILE A O 1
ATOM 2742 N N . THR A 1 347 ? -16.897 -9.201 22.119 1.00 91.88 347 THR A N 1
ATOM 2743 C CA . THR A 1 347 ? -16.889 -10.090 23.289 1.00 91.88 347 THR A CA 1
ATOM 2744 C C . THR A 1 347 ? -16.986 -9.313 24.603 1.00 91.88 347 THR A C 1
ATOM 2746 O O . THR A 1 347 ? -17.779 -9.672 25.473 1.00 91.88 347 THR A O 1
ATOM 2749 N N . THR A 1 348 ? -16.260 -8.199 24.739 1.00 89.69 348 THR A N 1
ATOM 2750 C CA . THR A 1 348 ? -16.336 -7.343 25.936 1.00 89.69 348 THR A CA 1
ATOM 2751 C C . THR A 1 348 ? -17.709 -6.692 26.095 1.00 89.69 348 THR A C 1
ATOM 2753 O O . THR A 1 348 ? -18.270 -6.707 27.194 1.00 89.69 348 THR A O 1
ATOM 2756 N N . THR A 1 349 ? -18.306 -6.184 25.013 1.00 86.62 349 THR A N 1
ATOM 2757 C CA . THR A 1 349 ? -19.680 -5.648 25.051 1.00 86.62 349 THR A CA 1
ATOM 2758 C C . THR A 1 349 ? -20.736 -6.712 25.348 1.00 86.62 349 THR A C 1
ATOM 2760 O O . THR A 1 349 ? -21.727 -6.397 26.002 1.00 86.62 349 THR A O 1
ATOM 2763 N N . ALA A 1 350 ? -20.526 -7.965 24.936 1.00 83.19 350 ALA A N 1
ATOM 2764 C CA . ALA A 1 350 ? -21.397 -9.078 25.313 1.00 83.19 350 ALA A CA 1
ATOM 2765 C C . ALA A 1 350 ? -21.299 -9.411 26.811 1.00 83.19 350 ALA A C 1
ATOM 2767 O O . ALA A 1 350 ? -22.314 -9.685 27.435 1.00 83.19 350 ALA A O 1
ATOM 2768 N N . SER A 1 351 ? -20.092 -9.357 27.386 1.00 82.00 351 SER A N 1
ATOM 2769 C CA . SER A 1 351 ? -19.838 -9.693 28.799 1.00 82.00 351 SER A CA 1
ATOM 2770 C C . SER A 1 351 ? -20.215 -8.610 29.817 1.00 82.00 351 SER A C 1
ATOM 2772 O O . SER A 1 351 ? -20.284 -8.886 31.009 1.00 82.00 351 SER A O 1
ATOM 2774 N N . THR A 1 352 ? -20.394 -7.367 29.365 1.00 75.94 352 THR A N 1
ATOM 2775 C CA . THR A 1 352 ? -20.728 -6.211 30.218 1.00 75.94 352 THR A CA 1
ATOM 2776 C C . THR A 1 352 ? -22.224 -5.885 30.228 1.00 75.94 352 THR A C 1
ATOM 2778 O O . THR A 1 352 ? -22.633 -4.915 30.868 1.00 75.94 352 THR A O 1
ATOM 2781 N N . ARG A 1 353 ? -23.028 -6.686 29.521 1.00 55.16 353 ARG A N 1
ATOM 2782 C CA . ARG A 1 353 ? -24.484 -6.771 29.672 1.00 55.16 353 ARG A CA 1
ATOM 2783 C C . ARG A 1 353 ? -24.829 -7.824 30.709 1.00 55.16 353 ARG A C 1
ATOM 2785 O O . ARG A 1 353 ? -25.817 -7.580 31.432 1.00 55.16 353 ARG A O 1
#

Sequence (353 aa):
MLRAAMVAIDGQYSNDAETKRISRLLHDRCIKMLNKREREPMSEPDRLCDHQTVFLVEILSQYRARRAAKTLSPRFGTLCHKVAENFRQTSLRLFDIVHSLPRHENVSLTHWIKWIELATWQHLLASCYILESQQATLLGREPSPSLFFDSGMELPFPTHSSVWDTATLAEWAIAAKQNSSPPLYVYEVTPGSLLLPCDTFQSSALLAAHYSHVDTNLAYFNAPTVEEVDHILDDSFVTKQKLLTAKLLQVTPIRALLAVSGESWILSEKVASSQQFAVFKNTLRTWASQIWTPSTNSSQSVASKDALKIAVDILQLVMGKQAQCCELNMGSDMGVYFASLVLWTITTTASTR